Protein AF-A0A6A6ZCB0-F1 (afdb_monomer)

pLDDT: mean 78.59, std 19.99, range [39.19, 98.31]

Sequence (215 aa):
MLDKTTVEA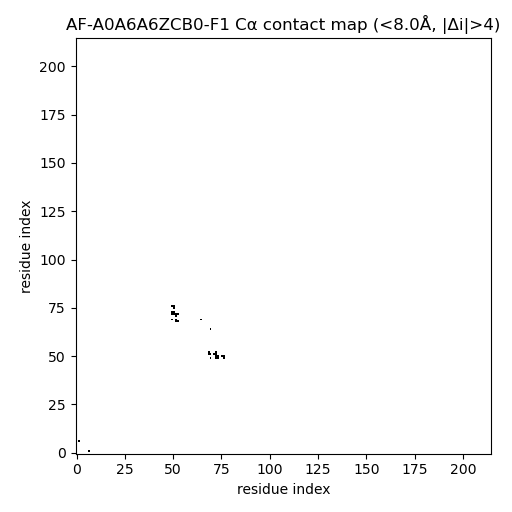KRLSQALHSFQVKNEVVREEDEDLRTSLNTKKKRPKKSKRLHLSQQKKFHSNAIFYSPSTIHEGFELEGQKEREKEAEQLQKKHQKELRKAHNIYQKQIAAEKREQRKRDSEAKKKEKDARVAERLAAKERKQQERDASTAQKSHNKANKASRTASRGAVKKTRRVVVQVVLQRVKQLHRCPRLLHPNSPRADGKSRFQRNSSSTN

Structure (mmCIF, N/CA/C/O backbone):
data_AF-A0A6A6ZCB0-F1
#
_entry.id   AF-A0A6A6ZCB0-F1
#
loop_
_atom_site.group_PDB
_atom_site.id
_atom_site.type_symbol
_atom_site.label_atom_id
_atom_site.label_alt_id
_atom_site.label_comp_id
_atom_site.label_asym_id
_atom_site.label_entity_id
_atom_site.label_seq_id
_atom_site.pdbx_PDB_ins_code
_atom_site.Cartn_x
_atom_site.Cartn_y
_atom_site.Cartn_z
_atom_site.occupancy
_atom_site.B_iso_or_equiv
_atom_site.auth_seq_id
_atom_site.auth_comp_id
_atom_site.auth_asym_id
_atom_site.auth_atom_id
_atom_site.pdbx_PDB_model_num
ATOM 1 N N . MET A 1 1 ? -78.290 -20.062 -8.437 1.00 55.12 1 MET A N 1
ATOM 2 C CA . MET A 1 1 ? -77.925 -20.852 -7.243 1.00 55.12 1 MET A CA 1
ATOM 3 C C . MET A 1 1 ? -76.423 -21.071 -7.321 1.00 55.12 1 MET A C 1
ATOM 5 O O . MET A 1 1 ? -75.987 -21.621 -8.316 1.00 55.12 1 MET A O 1
ATOM 9 N N . LEU A 1 2 ? -75.627 -20.526 -6.396 1.00 67.38 2 LEU A N 1
ATOM 10 C CA . LEU A 1 2 ? -74.181 -20.791 -6.368 1.00 67.38 2 LEU A CA 1
ATOM 11 C C . LEU A 1 2 ? -73.965 -22.218 -5.855 1.00 67.38 2 LEU A C 1
ATOM 13 O O . LEU A 1 2 ? -74.484 -22.565 -4.792 1.00 67.38 2 LEU A O 1
ATOM 17 N N . ASP A 1 3 ? -73.224 -23.030 -6.604 1.00 81.75 3 ASP A N 1
ATOM 18 C CA . ASP A 1 3 ? -72.965 -24.424 -6.251 1.00 81.75 3 ASP A CA 1
ATOM 19 C C . ASP A 1 3 ? -72.203 -24.500 -4.926 1.00 81.75 3 ASP A C 1
ATOM 21 O O . ASP A 1 3 ? -71.133 -23.907 -4.769 1.00 81.75 3 ASP A O 1
ATOM 25 N N . LYS A 1 4 ? -72.762 -25.227 -3.952 1.00 86.31 4 LYS A N 1
ATOM 26 C CA . LYS A 1 4 ? -72.246 -25.332 -2.573 1.00 86.31 4 LYS A CA 1
ATOM 27 C C . LYS A 1 4 ? -70.771 -25.750 -2.529 1.00 86.31 4 LYS A C 1
ATOM 29 O O . LYS A 1 4 ? -69.999 -25.217 -1.736 1.00 86.31 4 LYS A O 1
ATOM 34 N N . THR A 1 5 ? -70.368 -26.612 -3.460 1.00 84.50 5 THR A N 1
ATOM 35 C CA . THR A 1 5 ? -68.988 -27.081 -3.651 1.00 84.50 5 THR A CA 1
ATOM 36 C C . THR A 1 5 ? -68.006 -25.938 -3.919 1.00 84.50 5 THR A C 1
ATOM 38 O O . THR A 1 5 ? -66.893 -25.937 -3.398 1.00 84.50 5 THR A O 1
ATOM 41 N N . THR A 1 6 ? -68.417 -24.909 -4.667 1.00 87.50 6 THR A N 1
ATOM 42 C CA . THR A 1 6 ? -67.570 -23.741 -4.965 1.00 87.50 6 THR A CA 1
ATOM 43 C C . THR A 1 6 ? -67.381 -22.837 -3.748 1.00 87.50 6 THR A C 1
ATOM 45 O O . THR A 1 6 ? -66.323 -22.228 -3.584 1.00 87.50 6 THR A O 1
ATOM 48 N N . VAL A 1 7 ? -68.384 -22.759 -2.869 1.00 90.19 7 VAL A N 1
ATOM 49 C CA . VAL A 1 7 ? -68.323 -21.979 -1.625 1.00 90.19 7 VAL A CA 1
ATOM 50 C C . VAL A 1 7 ? -67.410 -22.667 -0.613 1.00 90.19 7 VAL A C 1
ATOM 52 O O . VAL A 1 7 ? -66.575 -22.011 0.008 1.00 90.19 7 VAL A O 1
ATOM 55 N N . GLU A 1 8 ? -67.520 -23.988 -0.482 1.00 91.38 8 GLU A N 1
ATOM 56 C CA . GLU A 1 8 ? -66.658 -24.789 0.391 1.00 91.38 8 GLU A CA 1
ATOM 57 C C . GLU A 1 8 ? -65.199 -24.787 -0.079 1.00 91.38 8 GLU A C 1
ATOM 59 O O . GLU A 1 8 ? -64.301 -24.559 0.730 1.00 91.38 8 GLU A O 1
ATOM 64 N N . ALA A 1 9 ? -64.952 -24.915 -1.387 1.00 93.44 9 ALA A N 1
ATOM 65 C CA . ALA A 1 9 ? -63.606 -24.821 -1.953 1.00 93.44 9 ALA A CA 1
ATOM 66 C C . ALA A 1 9 ? -62.953 -23.453 -1.682 1.00 93.44 9 ALA A C 1
ATOM 68 O O . ALA A 1 9 ? -61.779 -23.380 -1.311 1.00 93.44 9 ALA A O 1
ATOM 69 N N . LYS A 1 10 ? -63.718 -22.357 -1.798 1.00 92.88 10 LYS A N 1
ATOM 70 C CA . LYS A 1 10 ? -63.236 -21.006 -1.466 1.00 92.88 10 LYS A CA 1
ATOM 71 C C . LYS A 1 10 ? -62.918 -20.860 0.020 1.00 92.88 10 LYS A C 1
ATOM 73 O O . LYS A 1 10 ? -61.885 -20.287 0.356 1.00 92.88 10 LYS A O 1
ATOM 78 N N . ARG A 1 11 ? -63.757 -21.405 0.906 1.00 94.50 11 ARG A N 1
ATOM 79 C CA . ARG A 1 11 ? -63.499 -21.412 2.356 1.00 94.50 11 ARG A CA 1
ATOM 80 C C . ARG A 1 11 ? -62.234 -22.192 2.701 1.00 94.50 11 ARG A C 1
ATOM 82 O O . ARG A 1 11 ? -61.431 -21.711 3.493 1.00 94.50 11 ARG A O 1
ATOM 89 N N . LEU A 1 12 ? -62.028 -23.351 2.076 1.00 95.81 12 LEU A N 1
ATOM 90 C CA . LEU A 1 12 ? -60.824 -24.155 2.274 1.00 95.81 12 LEU A CA 1
ATOM 91 C C . LEU A 1 12 ? -59.569 -23.419 1.787 1.00 95.81 12 LEU A C 1
ATOM 93 O O . LEU A 1 12 ? -58.574 -23.365 2.503 1.00 95.81 12 LEU A O 1
ATOM 97 N N . SER A 1 13 ? -59.631 -22.798 0.607 1.00 94.94 13 SER A N 1
ATOM 98 C CA . SER A 1 13 ? -58.533 -21.990 0.064 1.00 94.94 13 SER A CA 1
ATOM 99 C C . SER A 1 13 ? -58.181 -20.809 0.978 1.00 94.94 13 SER A C 1
ATOM 101 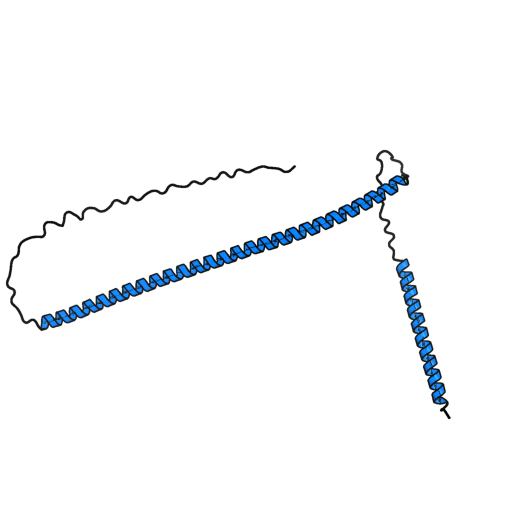O O . SER A 1 13 ? -57.007 -20.594 1.275 1.00 94.94 13 SER A O 1
ATOM 103 N N . GLN A 1 14 ? -59.184 -20.093 1.495 1.00 95.81 14 GLN A N 1
ATOM 104 C CA . GLN A 1 14 ? -58.979 -18.999 2.450 1.00 95.81 14 GLN A CA 1
ATOM 105 C C . GLN A 1 14 ? -58.375 -19.490 3.771 1.00 95.81 14 GLN A C 1
ATOM 107 O O . GLN A 1 14 ? -57.453 -18.864 4.290 1.00 95.81 14 GLN A O 1
ATOM 112 N N . ALA A 1 15 ? -58.852 -20.621 4.300 1.00 96.56 15 ALA A N 1
ATOM 113 C CA . ALA A 1 15 ? -58.314 -21.213 5.521 1.00 96.56 15 ALA A CA 1
ATOM 114 C C . ALA A 1 15 ? -56.848 -21.637 5.345 1.00 96.56 15 ALA A C 1
ATOM 116 O O . ALA A 1 15 ? -56.013 -21.287 6.180 1.00 96.56 15 ALA A O 1
ATOM 117 N N . LEU A 1 16 ? -56.515 -22.303 4.234 1.00 97.31 16 LEU A N 1
ATOM 118 C CA . LEU A 1 16 ? -55.139 -22.676 3.899 1.00 97.31 16 LEU A CA 1
ATOM 119 C C . LEU A 1 16 ? -54.232 -21.453 3.777 1.00 97.31 16 LEU A C 1
ATOM 121 O O . LEU A 1 16 ? -53.164 -21.436 4.383 1.00 97.31 16 LEU A O 1
ATOM 125 N N . HIS A 1 17 ? -54.677 -20.409 3.075 1.00 96.69 17 HIS A N 1
ATOM 126 C CA . HIS A 1 17 ? -53.910 -19.173 2.951 1.00 96.69 17 HIS A CA 1
ATOM 127 C C . HIS A 1 17 ? -53.691 -18.504 4.315 1.00 96.69 17 HIS A C 1
ATOM 129 O O . HIS A 1 17 ? -52.571 -18.138 4.660 1.00 96.69 17 HIS A O 1
ATOM 135 N N . SER A 1 18 ? -54.735 -18.427 5.147 1.00 96.81 18 SER A N 1
ATOM 136 C CA . SER A 1 18 ? -54.627 -17.876 6.502 1.00 96.81 18 SER A CA 1
ATOM 137 C C . SER A 1 18 ? -53.642 -18.657 7.380 1.00 96.81 18 SER A C 1
ATOM 139 O O . SER A 1 18 ? -52.947 -18.067 8.205 1.00 96.81 18 SER A O 1
ATOM 141 N N . PHE A 1 19 ? -53.559 -19.977 7.195 1.00 97.31 19 PHE A N 1
ATOM 142 C CA . PHE A 1 19 ? -52.637 -20.835 7.930 1.00 97.31 19 PHE A CA 1
ATOM 143 C C . PHE A 1 19 ? -51.199 -20.677 7.427 1.00 97.31 19 PHE A C 1
ATOM 145 O O . PHE A 1 19 ? -50.271 -20.619 8.230 1.00 97.31 19 PHE A O 1
ATOM 152 N N . GLN A 1 20 ? -51.015 -20.546 6.110 1.00 97.44 20 GLN A N 1
ATOM 153 C CA . GLN A 1 20 ? -49.716 -20.263 5.497 1.00 97.44 20 GLN A CA 1
ATOM 154 C C . GLN A 1 20 ? -49.135 -18.945 6.012 1.00 97.44 20 GLN A C 1
ATOM 156 O O . GLN A 1 20 ? -48.024 -18.951 6.536 1.00 97.44 20 GLN A O 1
ATOM 161 N N . VAL A 1 21 ? -49.917 -17.861 5.963 1.00 97.56 21 VAL A N 1
ATOM 162 C CA . VAL A 1 21 ? -49.490 -16.536 6.441 1.00 97.56 21 VAL A CA 1
ATOM 163 C C . VAL A 1 21 ? -49.129 -16.581 7.927 1.00 97.56 21 VAL A C 1
ATOM 165 O O . VAL A 1 21 ? -48.076 -16.091 8.320 1.00 97.56 21 VAL A O 1
ATOM 168 N N . LYS A 1 22 ? -49.949 -17.228 8.767 1.00 97.31 22 LYS A N 1
ATOM 169 C CA . LYS A 1 22 ? -49.646 -17.367 10.203 1.00 97.31 22 LYS A CA 1
ATOM 170 C C . LYS A 1 22 ? -48.345 -18.130 10.457 1.00 97.31 22 LYS A C 1
ATOM 172 O O . LYS A 1 22 ? -47.565 -17.723 11.307 1.00 97.31 22 LYS A O 1
ATOM 177 N N . ASN A 1 23 ? -48.094 -19.210 9.719 1.00 97.81 23 ASN A N 1
ATOM 178 C CA . ASN A 1 23 ? -46.850 -19.967 9.857 1.00 97.81 23 ASN A CA 1
ATOM 179 C C . ASN A 1 23 ? -45.627 -19.204 9.339 1.00 97.81 23 ASN A C 1
ATOM 181 O O . ASN A 1 23 ? -44.523 -19.453 9.810 1.00 97.81 23 ASN A O 1
ATOM 185 N N . GLU A 1 24 ? -45.774 -18.337 8.339 1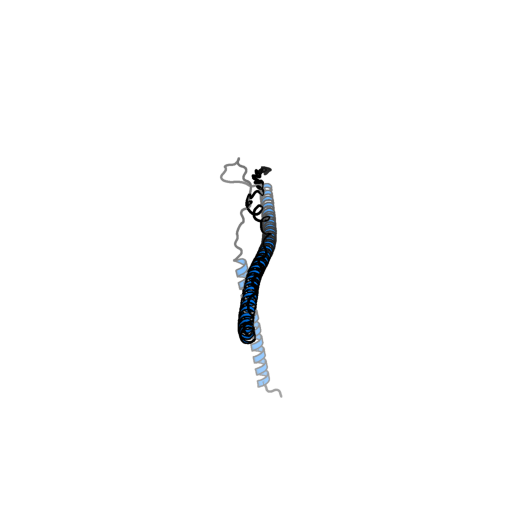.00 97.31 24 GLU A N 1
ATOM 186 C CA . GLU A 1 24 ? -44.696 -17.439 7.900 1.00 97.31 24 GLU A CA 1
ATOM 187 C C . GLU A 1 24 ? -44.344 -16.439 8.995 1.00 97.31 24 GLU A C 1
ATOM 189 O O . GLU A 1 24 ? -43.196 -16.424 9.426 1.00 97.31 24 GLU A O 1
ATOM 194 N N . VAL A 1 25 ? -45.339 -15.733 9.538 1.00 97.81 25 VAL A N 1
ATOM 195 C CA . VAL A 1 25 ? -45.132 -14.764 10.627 1.00 97.81 25 VAL A CA 1
ATOM 196 C C . VAL A 1 25 ? -44.454 -15.413 11.835 1.00 97.81 25 VAL A C 1
ATOM 198 O O . VAL A 1 25 ? -43.453 -14.902 12.320 1.00 97.81 25 VAL A O 1
ATOM 201 N N . VAL A 1 26 ? -44.927 -16.583 12.281 1.00 98.19 26 VAL A N 1
ATOM 202 C CA . VAL A 1 26 ? -44.318 -17.289 13.426 1.00 98.19 26 VAL A CA 1
ATOM 203 C C . VAL A 1 26 ? -42.866 -17.693 13.145 1.00 98.19 26 VAL A C 1
ATOM 205 O O . VAL A 1 26 ? -42.027 -17.625 14.039 1.00 98.19 26 VAL A O 1
ATOM 208 N N . ARG A 1 27 ? -42.542 -18.109 11.913 1.00 97.69 27 ARG A N 1
ATOM 209 C CA . ARG A 1 27 ? -41.163 -18.469 11.542 1.00 97.69 27 ARG A CA 1
ATOM 210 C C . ARG A 1 27 ? -40.242 -17.255 11.563 1.00 97.69 27 ARG A C 1
ATOM 212 O O . ARG A 1 27 ? -39.141 -17.361 12.095 1.00 97.69 27 ARG A O 1
ATOM 219 N N . GLU A 1 28 ? -40.694 -16.131 11.016 1.00 97.75 28 GLU A N 1
ATOM 220 C CA . GLU A 1 28 ? -39.941 -14.874 11.030 1.00 97.75 28 GLU A CA 1
ATOM 221 C C . GLU A 1 28 ? -39.726 -14.375 12.465 1.00 97.75 28 GLU A C 1
ATOM 223 O O . GLU A 1 28 ? -38.599 -14.066 12.843 1.00 97.75 28 GLU A O 1
ATOM 228 N N . GLU A 1 29 ? -40.764 -14.399 13.306 1.00 97.50 29 GLU A N 1
ATOM 229 C CA . GLU A 1 29 ? -40.663 -14.028 14.722 1.00 97.50 29 GLU A CA 1
ATOM 230 C C . GLU A 1 29 ? -39.682 -14.930 15.490 1.00 97.50 29 GLU A C 1
ATOM 232 O O . GLU A 1 29 ? -38.842 -14.439 16.251 1.00 97.50 29 GLU A O 1
ATOM 237 N N . ASP A 1 30 ? -39.735 -16.248 15.278 1.00 97.19 30 ASP A N 1
ATOM 238 C CA . ASP A 1 30 ? -38.798 -17.195 15.887 1.00 97.19 30 ASP A CA 1
ATOM 239 C C . ASP A 1 30 ? -37.351 -16.942 15.432 1.00 97.19 30 ASP A C 1
ATOM 241 O O . ASP A 1 30 ? -36.413 -17.036 16.237 1.00 97.19 30 ASP A O 1
ATOM 245 N N . GLU A 1 31 ? -37.141 -16.619 14.154 1.00 96.44 31 GLU A N 1
ATOM 246 C CA . GLU A 1 31 ? -35.831 -16.251 13.618 1.00 96.44 31 GLU A CA 1
ATOM 247 C C . GLU A 1 31 ? -35.325 -14.933 14.219 1.00 96.44 31 GLU A C 1
ATOM 249 O O . GLU A 1 31 ? -34.193 -14.883 14.713 1.00 96.44 31 GLU A O 1
ATOM 254 N N . ASP A 1 32 ? -36.161 -13.901 14.289 1.00 95.44 32 ASP A N 1
ATOM 255 C CA . ASP A 1 32 ? -35.839 -12.600 14.883 1.00 95.44 32 ASP A CA 1
ATOM 256 C C . ASP A 1 32 ? -35.514 -12.705 16.379 1.00 95.44 32 ASP A C 1
ATOM 258 O O . ASP A 1 32 ? -34.535 -12.131 16.875 1.00 95.44 32 ASP A O 1
ATOM 262 N N . LEU A 1 33 ? -36.269 -13.511 17.126 1.00 94.06 33 LEU A N 1
ATOM 263 C CA . LEU A 1 33 ? -35.985 -13.778 18.535 1.00 94.06 33 LEU A CA 1
ATOM 264 C C . LEU A 1 33 ? -34.657 -14.523 18.702 1.00 94.06 33 LEU A C 1
ATOM 266 O O . LEU A 1 33 ? -33.848 -14.175 19.573 1.00 94.06 33 LEU A O 1
ATOM 270 N N . ARG A 1 34 ? -34.379 -15.518 17.853 1.00 92.50 34 ARG A N 1
ATOM 271 C CA . ARG A 1 34 ? -33.104 -16.253 17.869 1.00 92.50 34 ARG A CA 1
ATOM 272 C C . ARG A 1 34 ? -31.928 -15.354 17.502 1.00 92.50 34 ARG A C 1
ATOM 274 O O . ARG A 1 34 ? -30.882 -15.444 18.152 1.00 92.50 34 ARG A O 1
ATOM 281 N N . THR A 1 35 ? -32.062 -14.478 16.509 1.00 89.06 35 THR A N 1
ATOM 282 C CA . THR A 1 35 ? -31.006 -13.523 16.140 1.00 89.06 35 THR A CA 1
ATOM 283 C C . THR A 1 35 ? -30.776 -12.500 17.256 1.00 89.06 35 THR A C 1
ATOM 285 O O . THR A 1 35 ? -29.629 -12.286 17.661 1.00 89.06 35 THR A O 1
ATOM 288 N N . SER A 1 36 ? -31.834 -11.954 17.860 1.00 88.06 36 SER A N 1
ATOM 289 C CA . SER A 1 36 ? -31.762 -11.043 19.012 1.00 88.06 36 SER A CA 1
ATOM 290 C C . SER A 1 36 ? -31.107 -11.693 20.242 1.00 88.06 36 SER A C 1
ATOM 292 O O . SER A 1 36 ? -30.238 -11.108 20.897 1.00 88.06 36 SER A O 1
ATOM 294 N N . LEU A 1 37 ? -31.427 -12.955 20.538 1.00 87.31 37 LEU A N 1
ATOM 295 C CA . LEU A 1 37 ? -30.759 -13.697 21.610 1.00 87.31 37 LEU A CA 1
ATOM 296 C C . LEU A 1 37 ? -29.283 -13.977 21.296 1.00 87.31 37 LEU A C 1
ATOM 298 O O . LEU A 1 37 ? -28.425 -13.858 22.176 1.00 87.31 37 LEU A O 1
ATOM 302 N N . ASN A 1 38 ? -28.959 -14.315 20.049 1.00 79.38 38 ASN A N 1
ATOM 303 C CA . ASN A 1 38 ? -27.585 -14.585 19.631 1.00 79.38 38 ASN A CA 1
ATOM 304 C C . ASN A 1 38 ? -26.707 -13.323 19.601 1.00 79.38 38 ASN A C 1
ATOM 306 O O . ASN A 1 38 ? -25.525 -13.400 19.947 1.00 79.38 38 ASN A O 1
ATOM 310 N N . THR A 1 39 ? -27.260 -12.159 19.250 1.00 71.31 39 THR A N 1
ATOM 311 C CA . THR A 1 39 ? -26.537 -10.875 19.296 1.00 71.31 39 THR A CA 1
ATOM 312 C C . THR A 1 39 ? -26.180 -10.475 20.731 1.00 71.31 39 THR A C 1
ATOM 314 O O . THR A 1 39 ? -25.052 -10.041 20.976 1.00 71.31 39 THR A O 1
ATOM 317 N N . LYS A 1 40 ? -27.061 -10.726 21.713 1.00 65.44 40 LYS A N 1
ATOM 318 C CA . LYS A 1 40 ? -26.775 -10.483 23.143 1.00 65.44 40 LYS A CA 1
ATOM 319 C C . LYS A 1 40 ? -25.650 -11.368 23.695 1.00 65.44 40 LYS A C 1
ATOM 321 O O . LYS A 1 40 ? -24.863 -10.908 24.521 1.00 65.44 40 LYS A O 1
ATOM 326 N N . LYS A 1 41 ? -25.519 -12.613 23.219 1.00 63.59 41 LYS A N 1
ATOM 327 C CA . LYS A 1 41 ? -24.489 -13.565 23.686 1.00 63.59 41 LYS A CA 1
ATOM 328 C C . LYS A 1 41 ? -23.072 -13.264 23.176 1.00 63.59 41 LYS A C 1
ATOM 330 O O . LYS A 1 41 ? -22.111 -13.796 23.724 1.00 63.59 41 LYS A O 1
ATOM 335 N N . LYS A 1 42 ? -22.912 -12.419 22.150 1.00 63.97 42 LYS A N 1
ATOM 336 C CA . LYS A 1 42 ? -21.642 -12.252 21.421 1.00 63.97 42 LYS A CA 1
ATOM 337 C C . LYS A 1 42 ? -20.894 -10.948 21.668 1.00 63.97 42 LYS A C 1
ATOM 339 O O . LYS A 1 42 ? -19.939 -10.705 20.943 1.00 63.97 42 LYS A O 1
ATOM 344 N N . ARG A 1 43 ? -21.237 -10.104 22.649 1.00 65.88 43 ARG A N 1
ATOM 345 C CA . ARG A 1 43 ? -20.361 -8.961 22.968 1.00 65.88 43 ARG A CA 1
ATOM 346 C C . ARG A 1 43 ? -19.157 -9.496 23.751 1.00 65.88 43 ARG A C 1
ATOM 348 O O . ARG A 1 43 ? -19.317 -9.777 24.941 1.00 65.88 43 ARG A O 1
ATOM 355 N N . PRO A 1 44 ? -17.962 -9.678 23.145 1.00 65.44 44 PRO A N 1
ATOM 356 C CA . PRO A 1 44 ? -16.816 -10.078 23.932 1.00 65.44 44 PRO A CA 1
ATOM 357 C C . PRO A 1 44 ? -16.561 -8.927 24.901 1.00 65.44 44 PRO A C 1
ATOM 359 O O . PRO A 1 44 ? -16.321 -7.794 24.480 1.00 65.44 44 PRO A O 1
ATOM 362 N N . LYS A 1 45 ? -16.652 -9.192 26.205 1.00 67.00 45 LYS A N 1
ATOM 363 C CA . LYS A 1 45 ? -16.225 -8.244 27.235 1.00 67.00 45 LYS A CA 1
ATOM 364 C C . LYS A 1 45 ? -14.698 -8.157 27.190 1.00 67.00 45 LYS A C 1
ATOM 366 O O . LYS A 1 45 ? -14.008 -8.627 28.084 1.00 67.00 45 LYS A O 1
ATOM 371 N N . LYS A 1 46 ? -14.154 -7.597 26.109 1.00 68.56 46 LYS A N 1
ATOM 372 C CA . LYS A 1 46 ? -12.771 -7.142 26.066 1.00 68.56 46 LYS A CA 1
ATOM 373 C C . LYS A 1 46 ? -12.751 -5.852 26.866 1.00 68.56 46 LYS A C 1
ATOM 375 O O . LYS A 1 46 ? -12.986 -4.777 26.324 1.00 68.56 46 LYS A O 1
ATOM 380 N N . SER A 1 47 ? -12.546 -5.970 28.172 1.00 69.44 47 SER A N 1
ATOM 381 C CA . SER A 1 47 ? -12.166 -4.821 28.978 1.00 69.44 47 SER A CA 1
ATOM 382 C C . SER A 1 47 ? -10.790 -4.373 28.490 1.00 69.44 47 SER A C 1
ATOM 384 O O . SER A 1 47 ? -9.779 -5.049 28.690 1.00 69.44 47 SER A O 1
ATOM 386 N N . LYS A 1 48 ? -10.746 -3.255 27.764 1.00 73.00 48 LYS A N 1
ATOM 387 C CA . LYS A 1 48 ? -9.480 -2.575 27.497 1.00 73.00 48 LYS A CA 1
ATOM 388 C C . LYS A 1 48 ? -8.998 -2.056 28.849 1.00 73.00 48 LYS A C 1
ATOM 390 O O . LYS A 1 48 ? -9.757 -1.405 29.565 1.00 73.00 48 LYS A O 1
ATOM 395 N N . ARG A 1 49 ? -7.786 -2.439 29.252 1.00 77.50 49 ARG A N 1
ATOM 396 C CA . ARG A 1 49 ? -7.218 -1.961 30.515 1.00 77.50 49 ARG A CA 1
ATOM 397 C C . ARG A 1 49 ? -6.882 -0.489 30.336 1.00 77.50 49 ARG A C 1
ATOM 399 O O . ARG A 1 49 ? -6.051 -0.165 29.489 1.00 77.50 49 ARG A O 1
ATOM 406 N N . LEU A 1 50 ? -7.523 0.362 31.127 1.00 82.50 50 LEU A N 1
ATOM 407 C CA . LEU A 1 50 ? -7.194 1.776 31.184 1.00 82.50 50 LEU A CA 1
ATOM 408 C C . LEU A 1 50 ? -5.750 1.922 31.665 1.00 82.50 50 LEU A C 1
ATOM 410 O O . LEU A 1 50 ? -5.346 1.295 32.649 1.00 82.50 50 LEU A O 1
ATOM 414 N N . HIS A 1 51 ? -4.952 2.700 30.941 1.00 79.56 51 HIS A N 1
ATOM 415 C CA . HIS A 1 51 ? -3.550 2.883 31.284 1.00 79.56 51 HIS A CA 1
ATOM 416 C C . HIS A 1 51 ? -3.423 3.947 32.376 1.00 79.56 51 HIS A C 1
ATOM 418 O O . HIS A 1 51 ? -3.236 5.124 32.088 1.00 79.56 51 HIS A O 1
ATOM 424 N N . LEU A 1 52 ? -3.560 3.516 33.628 1.00 82.62 52 LEU A N 1
ATOM 425 C CA . LEU A 1 52 ? -3.404 4.366 34.805 1.00 82.62 52 LEU A CA 1
ATOM 426 C C . LEU A 1 52 ? -1.917 4.477 35.158 1.00 82.62 52 LEU A C 1
ATOM 428 O O . LEU A 1 52 ? -1.227 3.460 35.270 1.00 82.62 52 LEU A O 1
ATOM 432 N N . SER A 1 53 ? -1.412 5.699 35.326 1.00 73.19 53 SER A N 1
ATOM 433 C CA . SER A 1 53 ? -0.028 5.918 35.747 1.00 73.19 53 SER A CA 1
ATOM 434 C C . SER A 1 53 ? 0.128 5.502 37.219 1.00 73.19 53 SER A C 1
ATOM 436 O O . SER A 1 53 ? -0.570 5.983 38.109 1.00 73.19 53 SER A O 1
ATOM 438 N N . GLN A 1 54 ? 1.016 4.544 37.498 1.00 70.94 54 GLN A N 1
ATOM 439 C CA . GLN A 1 54 ? 1.299 4.133 38.874 1.00 70.94 54 GLN A CA 1
ATOM 440 C C . GLN A 1 54 ? 2.354 5.071 39.466 1.00 70.94 54 GLN A C 1
ATOM 442 O O . GLN A 1 54 ? 3.479 5.147 38.964 1.00 70.94 54 GLN A O 1
ATOM 447 N N . GLN A 1 55 ? 2.029 5.774 40.554 1.00 65.88 55 GLN A N 1
ATOM 448 C CA . GLN A 1 55 ? 3.051 6.503 41.299 1.00 65.88 55 GLN A CA 1
ATOM 449 C C . GLN A 1 55 ? 3.983 5.502 41.994 1.00 65.88 55 GLN A C 1
ATOM 451 O O . GLN A 1 55 ? 3.546 4.666 42.782 1.00 65.88 55 GLN A O 1
ATOM 456 N N . LYS A 1 56 ? 5.289 5.605 41.719 1.00 64.31 56 LYS A N 1
ATOM 457 C CA . LYS A 1 56 ? 6.336 4.660 42.162 1.00 64.31 56 LYS A CA 1
ATOM 458 C C . LYS A 1 56 ? 6.470 4.487 43.686 1.00 64.31 56 LYS A C 1
ATOM 460 O O . LYS A 1 56 ? 7.226 3.629 44.118 1.00 64.31 56 LYS A O 1
ATOM 465 N N . LYS A 1 57 ? 5.789 5.303 44.499 1.00 65.75 57 LYS A N 1
ATOM 466 C CA . LYS A 1 57 ? 5.994 5.386 45.955 1.00 65.75 57 LYS A CA 1
ATOM 467 C C . LYS A 1 57 ? 5.198 4.371 46.784 1.00 65.75 57 LYS A C 1
ATOM 469 O O . LYS A 1 57 ? 5.505 4.219 47.959 1.00 65.75 57 LYS A O 1
ATOM 474 N N . PHE A 1 58 ? 4.194 3.697 46.222 1.00 65.56 58 PHE A N 1
ATOM 475 C CA . PHE A 1 58 ? 3.308 2.813 46.990 1.00 65.56 58 PHE A CA 1
ATOM 476 C C . PHE A 1 58 ? 3.478 1.346 46.561 1.00 65.56 58 PHE A C 1
ATOM 478 O O . PHE A 1 58 ? 3.268 1.006 45.397 1.00 65.56 58 PHE A O 1
ATOM 485 N N . HIS A 1 59 ? 3.884 0.480 47.497 1.00 65.62 59 HIS A N 1
ATOM 486 C CA . HIS A 1 59 ? 4.132 -0.958 47.283 1.00 65.62 59 HIS A CA 1
ATOM 487 C C . HIS A 1 59 ? 3.133 -1.856 48.037 1.00 65.62 59 HIS A C 1
ATOM 489 O O . HIS A 1 59 ? 3.460 -2.979 48.411 1.00 65.62 59 HIS A O 1
ATOM 495 N N . SER A 1 60 ? 1.910 -1.378 48.284 1.00 70.62 60 SER A N 1
ATOM 496 C CA . SER A 1 60 ? 0.846 -2.214 48.850 1.00 70.62 60 SER A CA 1
ATOM 497 C C . SER A 1 60 ? 0.167 -3.070 47.778 1.00 70.62 60 SER A C 1
ATOM 499 O O . SER A 1 60 ? -0.012 -2.643 46.639 1.00 70.62 60 SER A O 1
ATOM 501 N N . ASN A 1 61 ? -0.280 -4.267 48.169 1.00 73.12 61 ASN A N 1
ATOM 502 C CA . ASN A 1 61 ? -0.947 -5.230 47.280 1.00 73.12 61 ASN A CA 1
ATOM 503 C C . ASN A 1 61 ? -2.315 -4.750 46.750 1.00 73.12 61 ASN A C 1
ATOM 505 O O . ASN A 1 61 ? -2.821 -5.301 45.776 1.00 73.12 61 ASN A O 1
ATOM 509 N N . ALA A 1 62 ? -2.907 -3.721 47.363 1.00 75.56 62 ALA A N 1
ATOM 510 C CA . ALA A 1 62 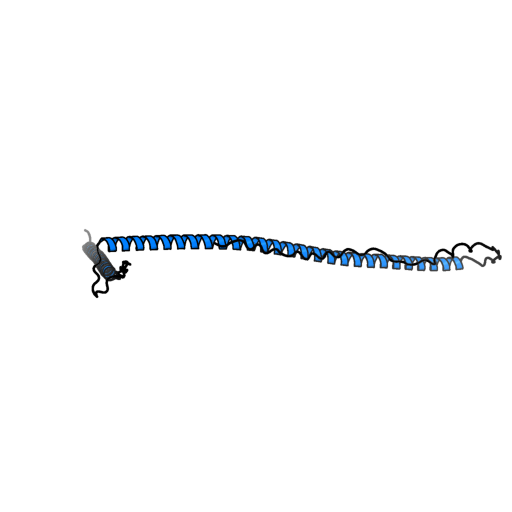? -4.096 -3.035 46.865 1.00 75.56 62 ALA A CA 1
ATOM 511 C C . ALA A 1 62 ? -3.737 -1.595 46.472 1.00 75.56 62 ALA A C 1
ATOM 513 O O . ALA A 1 62 ? -3.153 -0.861 47.274 1.00 75.56 62 ALA A O 1
ATOM 514 N N . ILE A 1 63 ? -4.091 -1.205 45.243 1.00 75.25 63 ILE A N 1
ATOM 515 C CA . ILE A 1 63 ? -3.893 0.143 44.696 1.00 75.25 63 ILE A CA 1
ATOM 516 C C . ILE A 1 63 ? -5.273 0.782 44.548 1.00 75.25 63 ILE A C 1
ATOM 518 O O . ILE A 1 63 ? -6.085 0.330 43.741 1.00 75.25 63 ILE A O 1
ATOM 522 N N . PHE A 1 64 ? -5.536 1.827 45.329 1.00 77.62 64 PHE A N 1
ATOM 523 C CA . PHE A 1 64 ? -6.734 2.647 45.176 1.00 77.62 64 PHE A CA 1
ATOM 524 C C . PHE A 1 64 ? -6.444 3.789 44.205 1.00 77.62 64 PHE A C 1
ATOM 526 O O . PHE A 1 64 ? -5.504 4.558 44.401 1.00 77.62 64 PHE A O 1
ATOM 533 N N . TYR A 1 65 ? -7.263 3.900 43.165 1.00 83.00 65 TYR A N 1
ATOM 534 C CA . TYR A 1 65 ? -7.188 4.989 42.198 1.00 83.00 65 TYR A CA 1
ATOM 535 C C . TYR A 1 65 ? -8.193 6.075 42.563 1.00 83.00 65 TYR A C 1
ATOM 537 O O . TYR A 1 65 ? -9.360 5.781 42.828 1.00 83.00 65 TYR A O 1
ATOM 545 N N . SER A 1 66 ? -7.753 7.333 42.559 1.00 85.00 66 SER A N 1
ATOM 546 C CA . SER A 1 66 ? -8.676 8.460 42.681 1.00 85.00 66 SER A CA 1
ATOM 547 C C . SER A 1 66 ? -9.422 8.668 41.355 1.00 85.00 66 SER A C 1
ATOM 549 O O . SER A 1 66 ? -8.868 8.371 40.289 1.00 85.00 66 SER A O 1
ATOM 551 N N . PRO A 1 67 ? -10.647 9.220 41.369 1.00 89.25 67 PRO A N 1
ATOM 552 C CA . PRO A 1 67 ? -11.383 9.530 40.142 1.00 89.25 67 PRO A CA 1
ATOM 553 C C . PRO A 1 67 ? -10.576 10.358 39.128 1.00 89.25 67 PRO A C 1
ATOM 555 O O . PRO A 1 67 ? -10.658 10.105 37.929 1.00 89.25 67 PRO A O 1
ATOM 558 N N . SER A 1 68 ? -9.732 11.284 39.597 1.00 87.38 68 SER A N 1
ATOM 559 C CA . SER A 1 68 ? -8.858 12.092 38.737 1.00 87.38 68 SER A CA 1
ATOM 560 C C . SER A 1 68 ? -7.853 11.243 37.954 1.00 87.38 68 SER A C 1
ATOM 562 O O . SER A 1 68 ? -7.729 11.417 36.748 1.00 87.38 68 SER A O 1
ATOM 564 N N . THR A 1 69 ? -7.213 10.252 38.590 1.00 86.31 69 THR A N 1
ATOM 565 C CA . THR A 1 69 ? -6.272 9.350 37.889 1.00 86.31 69 THR A CA 1
ATOM 566 C C . THR A 1 69 ? -6.953 8.519 36.800 1.00 86.31 69 THR A C 1
ATOM 568 O O . THR A 1 69 ? -6.341 8.191 35.784 1.00 86.31 69 THR A O 1
ATOM 571 N N . ILE A 1 70 ? -8.239 8.205 36.982 1.00 86.88 70 ILE A N 1
ATOM 572 C CA . ILE A 1 70 ? -9.053 7.529 35.970 1.00 86.88 70 ILE A CA 1
ATOM 573 C C . ILE A 1 70 ? -9.313 8.467 34.786 1.00 86.88 70 ILE A C 1
ATOM 575 O O . ILE A 1 70 ? -9.175 8.045 33.640 1.00 86.88 70 ILE A O 1
ATOM 579 N N . HIS A 1 71 ? -9.638 9.737 35.044 1.00 89.00 71 HIS A N 1
ATOM 580 C CA . HIS A 1 71 ? -9.832 10.729 33.985 1.00 89.00 71 HIS A CA 1
ATOM 581 C C . HIS A 1 71 ? -8.559 10.939 33.155 1.00 89.00 71 HIS A C 1
ATOM 583 O O . HIS A 1 71 ? -8.602 10.825 31.932 1.00 89.00 71 HIS A O 1
ATOM 589 N N . GLU A 1 72 ? -7.414 11.110 33.817 1.00 89.19 72 GLU A N 1
ATOM 590 C CA . GLU A 1 72 ? -6.102 11.207 33.164 1.00 89.19 72 GLU A CA 1
ATOM 591 C C . GLU A 1 72 ? -5.810 9.984 32.280 1.00 89.19 72 GLU A C 1
ATOM 593 O O . GLU A 1 72 ? -5.320 10.113 31.159 1.00 89.19 72 GLU A O 1
ATOM 598 N N . GLY A 1 73 ? -6.157 8.779 32.745 1.00 89.38 73 GLY A N 1
ATOM 599 C CA . GLY A 1 73 ? -6.021 7.558 31.952 1.00 89.38 73 GLY A CA 1
ATOM 600 C C . GLY A 1 73 ? -6.799 7.614 30.633 1.00 89.38 73 GLY A C 1
ATOM 601 O O . GLY A 1 73 ? -6.280 7.184 29.599 1.00 89.38 73 GLY A O 1
ATOM 602 N N . PHE A 1 74 ? -8.019 8.163 30.652 1.00 88.81 74 PHE A N 1
ATOM 603 C CA . PHE A 1 74 ? -8.839 8.327 29.449 1.00 88.81 74 PHE A CA 1
ATOM 604 C C . PHE A 1 74 ? -8.265 9.387 28.508 1.00 88.81 74 PHE A C 1
ATOM 606 O O . PHE A 1 74 ? -8.233 9.174 27.296 1.00 88.81 74 PHE A O 1
ATOM 613 N N . GLU A 1 75 ? -7.774 10.503 29.044 1.00 91.25 75 GLU A N 1
ATOM 614 C CA . GLU A 1 75 ? -7.140 11.552 28.244 1.00 91.25 75 GLU A CA 1
ATOM 615 C C . GLU A 1 75 ? -5.886 11.041 27.529 1.00 91.25 75 GLU A C 1
ATOM 617 O O . GLU A 1 75 ? -5.742 11.237 26.322 1.00 91.25 75 GLU A O 1
ATOM 622 N N . LEU A 1 76 ? -5.014 10.317 28.238 1.00 89.50 76 LEU A N 1
ATOM 623 C CA . LEU A 1 76 ? -3.814 9.708 27.657 1.00 89.50 76 LEU A CA 1
ATOM 624 C C . LEU A 1 76 ? -4.160 8.681 26.578 1.00 89.50 76 LEU A C 1
ATOM 626 O O . LEU A 1 76 ? -3.456 8.557 25.575 1.00 89.50 76 LEU A O 1
ATOM 630 N N . GLU A 1 77 ? -5.227 7.913 26.775 1.00 88.81 77 GLU A N 1
ATOM 631 C CA . GLU A 1 77 ? -5.701 6.965 25.775 1.00 88.81 77 GLU A CA 1
ATOM 632 C C . GLU A 1 77 ? -6.226 7.679 24.524 1.00 88.81 77 GLU A C 1
ATOM 634 O O . GLU A 1 77 ? -5.833 7.317 23.412 1.00 88.81 77 GLU A O 1
ATOM 639 N N . GLY A 1 78 ? -7.007 8.746 24.701 1.00 90.94 78 GLY A N 1
ATOM 640 C CA . GLY A 1 78 ? -7.468 9.597 23.607 1.00 90.94 78 GLY A CA 1
ATOM 641 C C . GLY A 1 78 ? -6.317 10.271 22.854 1.00 90.94 78 GLY A C 1
ATOM 642 O O . GLY A 1 78 ? -6.327 10.312 21.625 1.00 90.94 78 GLY A O 1
ATOM 643 N N . GLN A 1 79 ? -5.287 10.749 23.557 1.00 92.44 79 GLN A N 1
ATOM 644 C CA . GLN A 1 79 ? -4.077 11.305 22.941 1.00 92.44 79 GLN A CA 1
ATOM 645 C C . GLN A 1 79 ? -3.335 10.250 22.116 1.00 92.44 79 GLN A C 1
ATOM 647 O O . GLN A 1 79 ? -3.048 10.486 20.945 1.00 92.44 79 GLN A O 1
ATOM 652 N N . LYS A 1 80 ? -3.112 9.052 22.671 1.00 91.25 80 LYS A N 1
ATOM 653 C CA . LYS A 1 80 ? -2.472 7.937 21.952 1.00 91.25 80 LYS A CA 1
ATOM 654 C C . LYS A 1 80 ? -3.240 7.532 20.697 1.00 91.25 80 LYS A C 1
ATOM 656 O O . LYS A 1 80 ? -2.630 7.116 19.714 1.00 91.25 80 LYS A O 1
ATOM 661 N N . GLU A 1 81 ? -4.568 7.577 20.724 1.00 92.12 81 GLU A N 1
ATOM 662 C CA . GLU A 1 81 ? -5.390 7.281 19.548 1.00 92.12 81 GLU A CA 1
ATOM 663 C C . GLU A 1 81 ? -5.232 8.362 18.474 1.00 92.12 81 GLU A C 1
ATOM 665 O O . GLU A 1 81 ? -4.927 8.023 17.330 1.00 92.12 81 GLU A O 1
ATOM 670 N N . ARG A 1 82 ? -5.279 9.645 18.851 1.00 95.62 82 ARG A N 1
ATOM 671 C CA . ARG A 1 82 ? -5.013 10.766 17.931 1.00 95.62 82 ARG A CA 1
ATOM 672 C C . ARG A 1 82 ? -3.605 10.714 17.336 1.00 95.62 82 ARG A C 1
ATOM 674 O O . ARG A 1 82 ? -3.437 10.930 16.140 1.00 95.62 82 ARG A O 1
ATOM 681 N N . GLU A 1 83 ? -2.595 10.390 18.140 1.00 96.50 83 GLU A N 1
ATOM 682 C CA . GLU A 1 83 ? -1.213 10.219 17.675 1.00 96.50 83 GLU A CA 1
ATOM 683 C C . GLU A 1 83 ? -1.094 9.081 16.659 1.00 96.50 83 GLU A C 1
ATOM 685 O O . GLU A 1 83 ? -0.462 9.246 15.617 1.00 96.50 83 GLU A O 1
ATOM 690 N N . LYS A 1 84 ? -1.741 7.937 16.914 1.00 96.00 84 LYS A N 1
ATOM 691 C CA . LYS A 1 84 ? -1.770 6.813 15.965 1.00 96.00 84 LYS A CA 1
ATOM 692 C C . LYS A 1 84 ? -2.458 7.192 14.661 1.00 96.00 84 LYS A C 1
ATOM 694 O O . LYS A 1 84 ? -1.986 6.801 13.594 1.00 96.00 84 LYS A O 1
ATOM 699 N N . GLU A 1 85 ? -3.566 7.921 14.725 1.00 96.62 85 GLU A N 1
ATOM 700 C CA . GLU A 1 85 ? -4.267 8.409 13.536 1.00 96.62 85 GLU A CA 1
ATOM 701 C C . GLU A 1 85 ? -3.397 9.386 12.738 1.00 96.62 85 GLU A C 1
ATOM 703 O O . GLU A 1 85 ? -3.256 9.233 11.520 1.00 96.62 85 GLU A O 1
ATOM 708 N N . ALA A 1 86 ? -2.735 10.323 13.419 1.00 97.06 86 ALA A N 1
ATOM 709 C CA . ALA A 1 86 ? -1.794 11.253 12.806 1.00 97.06 86 ALA A CA 1
ATOM 710 C C . ALA A 1 86 ? -0.606 10.518 12.162 1.00 97.06 86 ALA A C 1
ATOM 712 O O . ALA A 1 86 ? -0.259 10.793 11.012 1.00 97.06 86 ALA A O 1
ATOM 713 N N . GLU A 1 87 ? -0.019 9.529 12.840 1.00 97.75 87 GLU A N 1
ATOM 714 C CA . GLU A 1 87 ? 1.075 8.715 12.302 1.00 97.75 87 GLU A CA 1
ATOM 715 C C . GLU A 1 87 ? 0.622 7.909 11.072 1.00 97.75 87 GLU A C 1
ATOM 717 O O . GLU A 1 87 ? 1.339 7.813 10.071 1.00 97.75 87 GLU A O 1
ATOM 722 N N . GLN A 1 88 ? -0.589 7.346 11.097 1.00 97.56 88 GLN A N 1
ATOM 723 C CA . GLN A 1 88 ? -1.157 6.659 9.937 1.00 97.56 88 GLN A CA 1
ATOM 724 C C . GLN A 1 88 ? -1.357 7.609 8.756 1.00 97.56 88 GLN A C 1
ATOM 726 O O . GLN A 1 88 ? -1.048 7.237 7.619 1.00 97.56 88 GLN A O 1
ATOM 731 N N . LEU A 1 89 ? -1.843 8.825 9.007 1.00 97.44 89 LEU A N 1
ATOM 732 C CA . LEU A 1 89 ? -2.007 9.849 7.980 1.00 97.44 89 LEU A CA 1
ATOM 733 C C . LEU A 1 89 ? -0.653 10.252 7.380 1.00 97.44 89 LEU A C 1
ATOM 735 O O . LEU A 1 89 ? -0.498 10.253 6.158 1.00 97.44 89 LEU A O 1
ATOM 739 N N . GLN A 1 90 ? 0.362 10.475 8.218 1.00 97.94 90 GLN A N 1
ATOM 740 C CA . GLN A 1 90 ? 1.727 10.753 7.769 1.00 97.94 90 GLN A CA 1
ATOM 741 C C . GLN A 1 90 ? 2.298 9.606 6.930 1.00 97.94 90 GLN A C 1
ATOM 743 O O . GLN A 1 90 ? 2.855 9.836 5.856 1.00 97.94 90 GLN A O 1
ATOM 748 N N . LYS A 1 91 ? 2.117 8.349 7.356 1.00 98.12 91 LYS A N 1
ATOM 749 C CA . LYS A 1 91 ? 2.554 7.170 6.589 1.00 98.12 91 LYS A CA 1
ATOM 750 C C . LYS A 1 91 ? 1.867 7.086 5.226 1.00 98.12 91 LYS A C 1
ATOM 752 O O . LYS A 1 91 ? 2.512 6.688 4.254 1.00 98.12 91 LYS A O 1
ATOM 757 N N . LYS A 1 92 ? 0.579 7.436 5.125 1.00 98.00 92 LYS A N 1
ATOM 758 C CA . LYS A 1 92 ? -0.136 7.506 3.836 1.00 98.00 92 LYS A CA 1
ATOM 759 C C . LYS A 1 92 ? 0.482 8.575 2.936 1.00 98.00 92 LYS A C 1
ATOM 761 O O . LYS A 1 92 ? 0.881 8.251 1.819 1.00 98.00 92 LYS A O 1
ATOM 766 N N . HIS A 1 93 ? 0.680 9.779 3.463 1.00 97.38 93 HIS A N 1
ATOM 767 C CA . HIS A 1 93 ? 1.29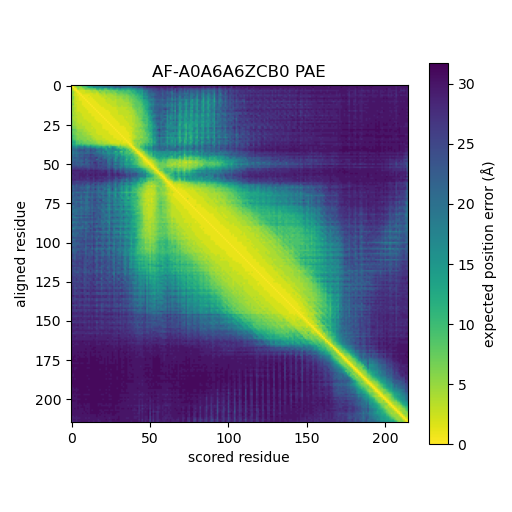0 10.878 2.720 1.00 97.38 93 HIS A CA 1
ATOM 768 C C . HIS A 1 93 ? 2.710 10.538 2.229 1.00 97.38 93 HIS A C 1
ATOM 770 O O . HIS A 1 93 ? 3.035 10.691 1.053 1.00 97.38 93 HIS A O 1
ATOM 776 N N . GLN A 1 94 ? 3.549 9.948 3.085 1.00 97.94 94 GLN A N 1
ATOM 777 C CA . GLN A 1 94 ? 4.886 9.492 2.692 1.00 97.94 94 GLN A CA 1
ATOM 778 C C . GLN A 1 94 ? 4.844 8.418 1.596 1.00 97.94 94 GLN A C 1
ATOM 780 O O . GLN A 1 94 ? 5.691 8.410 0.700 1.00 97.94 94 GLN A O 1
ATOM 785 N N . LYS A 1 95 ? 3.872 7.496 1.635 1.00 98.19 95 LYS A N 1
ATOM 786 C CA . LYS A 1 95 ? 3.688 6.498 0.568 1.00 98.19 95 LYS A CA 1
ATOM 787 C C . LYS A 1 95 ? 3.323 7.161 -0.759 1.00 98.19 95 LYS A C 1
ATOM 789 O O . LYS A 1 95 ? 3.819 6.718 -1.792 1.00 98.19 95 LYS A O 1
ATOM 794 N N . GLU A 1 96 ? 2.490 8.195 -0.745 1.00 97.88 96 GLU A N 1
ATOM 795 C CA . GLU A 1 96 ? 2.123 8.956 -1.945 1.00 97.88 96 GLU A CA 1
ATOM 796 C C . GLU A 1 96 ? 3.327 9.686 -2.538 1.00 97.88 96 GLU A C 1
ATOM 798 O O . GLU A 1 96 ? 3.620 9.506 -3.720 1.00 97.88 96 GLU A O 1
ATOM 803 N N . LEU A 1 97 ? 4.106 10.388 -1.710 1.00 98.06 97 LEU A N 1
ATOM 804 C CA . LEU A 1 97 ? 5.345 11.043 -2.141 1.00 98.06 97 LEU A CA 1
ATOM 805 C C . LEU A 1 97 ? 6.342 10.046 -2.745 1.00 98.06 97 LEU A C 1
ATOM 807 O O . LEU A 1 97 ? 6.909 10.291 -3.810 1.00 98.06 97 LEU A O 1
ATOM 811 N N . ARG A 1 98 ? 6.518 8.873 -2.120 1.00 98.12 98 ARG A N 1
ATOM 812 C CA . ARG A 1 98 ? 7.380 7.803 -2.656 1.00 98.12 98 ARG A CA 1
ATOM 813 C C . ARG A 1 98 ? 6.889 7.293 -4.010 1.00 98.12 98 ARG A C 1
ATOM 815 O O . ARG A 1 98 ? 7.702 7.059 -4.902 1.00 98.12 98 ARG A O 1
ATOM 822 N N . LYS A 1 99 ? 5.575 7.116 -4.185 1.00 98.31 99 LYS A N 1
ATOM 823 C CA . LYS A 1 99 ? 4.989 6.713 -5.474 1.00 98.31 99 LYS A CA 1
ATOM 824 C C . LYS A 1 99 ? 5.236 7.775 -6.544 1.00 98.31 99 LYS A C 1
ATOM 826 O O . LYS A 1 99 ? 5.706 7.419 -7.621 1.00 98.31 99 LYS A O 1
ATOM 831 N N . ALA A 1 100 ? 4.985 9.047 -6.235 1.00 97.88 100 ALA A N 1
ATOM 832 C CA . ALA A 1 100 ? 5.222 10.160 -7.150 1.00 97.88 100 ALA A CA 1
ATOM 833 C C . ALA A 1 100 ? 6.699 10.239 -7.568 1.00 97.88 100 ALA A C 1
ATOM 835 O O . ALA A 1 100 ? 7.002 10.259 -8.761 1.00 97.88 100 ALA A O 1
ATOM 836 N N . HIS A 1 101 ? 7.624 10.155 -6.607 1.00 98.25 101 HIS A N 1
ATOM 837 C CA . HIS A 1 101 ? 9.060 10.119 -6.885 1.00 98.25 101 HIS A CA 1
ATOM 838 C C . HIS A 1 101 ? 9.442 8.934 -7.784 1.00 98.25 101 HIS A C 1
ATOM 840 O O . HIS A 1 101 ? 10.169 9.099 -8.760 1.00 98.25 101 HIS A O 1
ATOM 846 N N . ASN A 1 102 ? 8.919 7.736 -7.513 1.00 98.31 102 ASN A N 1
ATOM 847 C CA . ASN A 1 102 ? 9.194 6.560 -8.339 1.00 98.31 102 ASN A CA 1
ATOM 848 C C . ASN A 1 102 ? 8.674 6.710 -9.775 1.00 98.31 102 ASN A C 1
ATOM 850 O O . ASN A 1 102 ? 9.330 6.248 -10.707 1.00 98.31 102 ASN A O 1
ATOM 854 N N . ILE A 1 103 ? 7.509 7.333 -9.967 1.00 98.19 103 ILE A N 1
ATOM 855 C CA . ILE A 1 103 ? 6.965 7.619 -11.301 1.00 98.19 103 ILE A CA 1
ATOM 856 C C . ILE A 1 103 ? 7.879 8.600 -12.037 1.00 98.19 103 ILE A C 1
ATOM 858 O O . ILE A 1 103 ? 8.282 8.319 -13.164 1.00 98.19 103 ILE A O 1
ATOM 862 N N . TYR A 1 104 ? 8.278 9.687 -11.380 1.00 97.81 104 TYR A N 1
ATOM 863 C CA . TYR A 1 104 ? 9.187 10.678 -11.951 1.00 97.81 104 TYR A CA 1
ATOM 864 C C . TYR A 1 104 ? 10.53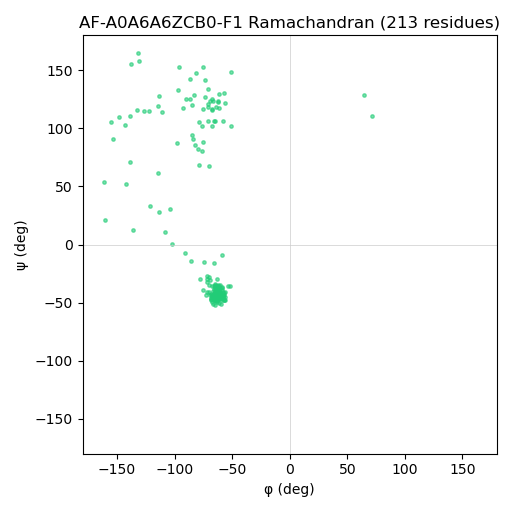8 10.062 -12.358 1.00 97.81 104 TYR A C 1
ATOM 866 O O . TYR A 1 104 ? 11.000 10.229 -13.485 1.00 97.81 104 TYR A O 1
ATOM 874 N N . GLN A 1 105 ? 11.137 9.235 -11.496 1.00 98.12 105 GLN A N 1
ATOM 875 C CA . GLN A 1 105 ? 12.382 8.530 -11.823 1.00 98.12 105 GLN A CA 1
ATOM 876 C C . GLN A 1 105 ? 12.220 7.555 -12.997 1.00 98.12 105 GLN A C 1
ATOM 878 O O . GLN A 1 105 ? 13.127 7.417 -13.821 1.00 98.12 105 GLN A O 1
ATOM 883 N N . LYS A 1 106 ? 11.064 6.887 -13.114 1.00 98.00 106 LYS A N 1
ATOM 884 C CA . LYS A 1 106 ? 10.757 6.032 -14.270 1.00 98.00 106 LYS A CA 1
ATOM 885 C C . LYS A 1 106 ? 10.662 6.836 -15.564 1.00 98.00 106 LYS A C 1
ATOM 887 O O . LYS A 1 106 ? 11.164 6.356 -16.576 1.00 98.00 106 LYS A O 1
ATOM 892 N N . GLN A 1 107 ? 10.071 8.031 -15.533 1.00 97.88 107 GLN A N 1
ATOM 893 C CA . GLN A 1 107 ? 10.008 8.927 -16.693 1.00 97.88 107 GLN A CA 1
ATOM 894 C C . GLN A 1 107 ? 11.415 9.336 -17.141 1.00 97.88 107 GLN A C 1
ATOM 896 O O . GLN A 1 107 ? 11.779 9.086 -18.287 1.00 97.88 107 GLN A O 1
ATOM 901 N N . ILE A 1 108 ? 12.261 9.800 -16.214 1.00 98.12 108 ILE A N 1
ATOM 902 C CA . ILE A 1 108 ? 13.668 10.126 -16.506 1.00 98.12 108 ILE A CA 1
ATOM 903 C C . ILE A 1 108 ? 14.407 8.916 -17.095 1.00 98.12 108 ILE A C 1
ATOM 905 O O . ILE A 1 108 ? 15.172 9.032 -18.055 1.00 98.12 108 ILE A O 1
ATOM 909 N N . ALA A 1 109 ? 14.219 7.729 -16.514 1.00 97.75 109 ALA A N 1
ATOM 910 C CA . ALA A 1 109 ? 14.861 6.516 -17.005 1.00 97.75 109 ALA A CA 1
ATOM 911 C C . ALA A 1 109 ? 14.373 6.128 -18.411 1.00 97.75 109 ALA A C 1
ATOM 913 O O . ALA A 1 109 ? 15.178 5.662 -19.221 1.00 97.75 109 ALA A O 1
ATOM 914 N N . ALA A 1 110 ? 13.085 6.315 -18.710 1.00 97.12 110 ALA A N 1
ATOM 915 C CA . ALA A 1 110 ? 12.513 6.075 -20.029 1.00 97.12 110 ALA A CA 1
ATOM 916 C C . ALA A 1 110 ? 13.084 7.049 -21.068 1.00 97.12 110 ALA A C 1
ATOM 918 O O . ALA A 1 110 ? 13.581 6.603 -22.099 1.00 97.12 110 ALA A O 1
ATOM 919 N N . GLU A 1 111 ? 13.134 8.345 -20.762 1.00 96.50 111 GLU A N 1
ATOM 920 C CA . GLU A 1 111 ? 13.734 9.359 -21.639 1.00 96.50 111 GLU A CA 1
ATOM 921 C C . GLU A 1 111 ? 15.205 9.055 -21.943 1.00 96.50 111 GLU A C 1
ATOM 923 O O . GLU A 1 111 ? 15.620 9.056 -23.102 1.00 96.50 111 GLU A O 1
ATOM 928 N N . LYS A 1 112 ? 15.990 8.684 -20.923 1.00 97.75 112 LYS A N 1
ATOM 929 C CA . LYS A 1 112 ? 17.389 8.262 -21.104 1.00 97.75 112 LYS A CA 1
ATOM 930 C C . LYS A 1 112 ? 17.519 7.018 -21.984 1.00 97.75 112 LYS A C 1
ATOM 932 O O . LYS A 1 112 ? 18.489 6.892 -22.731 1.00 97.75 112 LYS A O 1
ATOM 937 N N . ARG A 1 113 ? 16.583 6.067 -21.895 1.00 97.06 113 ARG A N 1
ATOM 938 C CA . ARG A 1 113 ? 16.570 4.878 -22.766 1.00 97.06 113 ARG A CA 1
ATOM 939 C C . ARG A 1 113 ? 16.258 5.256 -24.210 1.00 97.06 113 ARG A C 1
ATOM 941 O O . ARG A 1 113 ? 16.937 4.759 -25.103 1.00 97.06 113 ARG A O 1
ATOM 948 N N . GLU A 1 114 ? 15.293 6.141 -24.433 1.00 96.69 114 GLU A N 1
ATOM 949 C CA . GLU A 1 114 ? 14.948 6.627 -25.772 1.00 96.69 114 GLU A CA 1
ATOM 950 C C . GLU A 1 114 ? 16.096 7.424 -26.406 1.00 96.69 114 GLU A C 1
ATOM 952 O O . GLU A 1 114 ? 16.433 7.191 -27.565 1.00 96.69 1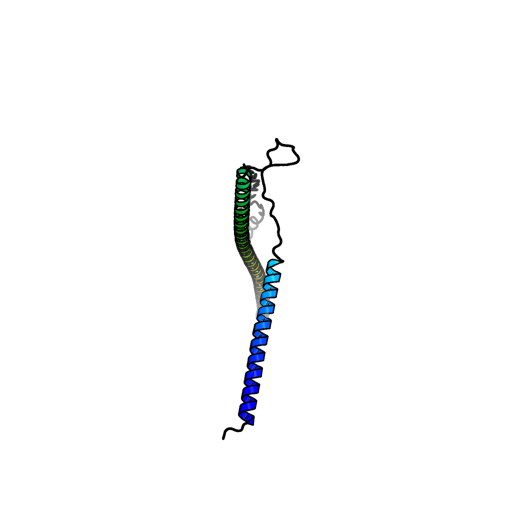14 GLU A O 1
ATOM 957 N N . GLN A 1 115 ? 16.788 8.270 -25.638 1.00 95.62 115 GLN A N 1
ATOM 958 C CA . GLN A 1 115 ? 18.013 8.935 -26.102 1.00 95.62 115 GLN A CA 1
ATOM 959 C C . GLN A 1 115 ? 19.076 7.920 -26.544 1.00 95.62 115 GLN A C 1
ATOM 961 O O . GLN A 1 115 ? 19.576 7.998 -27.662 1.00 95.62 115 GLN A O 1
ATOM 966 N N . ARG A 1 116 ? 19.347 6.887 -25.735 1.00 96.56 116 ARG A N 1
ATOM 967 C CA . ARG A 1 116 ? 20.310 5.830 -26.100 1.00 96.56 116 ARG A CA 1
ATOM 968 C C . ARG A 1 116 ? 19.919 5.068 -27.366 1.00 96.56 116 ARG A C 1
ATOM 970 O O . ARG A 1 116 ? 20.804 4.685 -28.131 1.00 96.56 116 ARG A O 1
ATOM 977 N N . LYS A 1 117 ? 18.623 4.812 -27.583 1.00 96.94 117 LYS A N 1
ATOM 978 C CA . LYS A 1 117 ? 18.138 4.176 -28.818 1.00 96.94 117 LYS A CA 1
ATOM 979 C C . LYS A 1 117 ? 18.408 5.069 -30.023 1.00 96.94 117 LYS A C 1
ATOM 981 O O . LYS A 1 117 ? 19.023 4.596 -30.974 1.00 96.94 117 LYS A O 1
ATOM 986 N N . ARG A 1 118 ? 18.055 6.356 -29.940 1.00 96.12 118 ARG A N 1
ATOM 987 C CA . ARG A 1 118 ? 18.331 7.343 -30.997 1.00 96.12 118 ARG A CA 1
ATOM 988 C C . ARG A 1 118 ? 19.822 7.436 -31.307 1.00 96.12 118 ARG A C 1
ATOM 990 O O . ARG A 1 118 ? 20.201 7.371 -32.471 1.00 96.12 118 ARG A O 1
ATOM 997 N N . ASP A 1 119 ? 20.672 7.480 -30.284 1.00 96.12 119 ASP A N 1
ATOM 998 C CA . ASP A 1 119 ? 22.127 7.502 -30.460 1.00 96.12 119 ASP A CA 1
ATOM 999 C C . ASP A 1 119 ? 22.648 6.212 -31.112 1.00 96.12 119 ASP A C 1
ATOM 1001 O O . ASP A 1 119 ? 23.559 6.242 -31.940 1.00 96.12 119 ASP A O 1
ATOM 1005 N N . SER A 1 120 ? 22.086 5.055 -30.749 1.00 96.06 120 SER A N 1
ATOM 1006 C CA . SER A 1 120 ? 22.444 3.768 -31.353 1.00 96.06 120 SER A CA 1
ATOM 1007 C C . SER A 1 120 ? 22.031 3.700 -32.822 1.00 96.06 120 SER A C 1
ATOM 1009 O O . SER A 1 120 ? 22.822 3.268 -33.659 1.00 96.06 120 SER A O 1
ATOM 1011 N N . GLU A 1 121 ? 20.824 4.156 -33.149 1.00 96.31 121 GLU A N 1
ATOM 1012 C CA . GLU A 1 121 ? 20.318 4.229 -34.518 1.00 96.31 121 GLU A CA 1
ATOM 1013 C C . GLU A 1 121 ? 21.118 5.215 -35.368 1.00 96.31 121 GLU A C 1
ATOM 1015 O O . GLU A 1 121 ? 21.490 4.877 -36.489 1.00 96.31 121 GLU A O 1
ATOM 1020 N N . ALA A 1 122 ? 21.456 6.390 -34.831 1.00 95.81 122 ALA A N 1
ATOM 1021 C CA . ALA A 1 122 ? 22.324 7.355 -35.498 1.00 95.81 122 ALA A CA 1
ATOM 1022 C C . ALA A 1 122 ? 23.699 6.741 -35.803 1.00 95.81 122 ALA A C 1
ATOM 1024 O O . ALA A 1 122 ? 24.158 6.797 -36.942 1.00 95.81 122 ALA A O 1
ATOM 1025 N N . LYS A 1 123 ? 24.309 6.049 -34.830 1.00 96.88 123 LYS A N 1
ATOM 1026 C CA . LYS A 1 123 ? 25.585 5.338 -35.024 1.00 96.88 123 LYS A CA 1
ATOM 1027 C C . LYS A 1 123 ? 25.493 4.210 -36.050 1.00 96.88 123 LYS A C 1
ATOM 1029 O O . LYS A 1 123 ? 26.469 3.956 -36.750 1.00 96.88 123 LYS A O 1
ATOM 1034 N N . LYS A 1 124 ? 24.366 3.493 -36.125 1.00 96.56 124 LYS A N 1
ATOM 1035 C CA . LYS A 1 124 ? 24.145 2.466 -37.158 1.00 96.56 124 LYS A CA 1
ATOM 1036 C C . LYS A 1 124 ? 24.055 3.111 -38.539 1.00 96.56 124 LYS A C 1
ATOM 1038 O O . LYS A 1 124 ? 24.847 2.758 -39.401 1.00 96.56 124 LYS A O 1
ATOM 1043 N N . LYS A 1 125 ? 23.211 4.136 -38.699 1.00 96.06 125 LYS A N 1
ATOM 1044 C CA . LYS A 1 125 ? 23.068 4.890 -39.956 1.00 96.06 125 LYS A CA 1
ATOM 1045 C C . LYS A 1 125 ? 24.391 5.491 -40.430 1.00 96.06 125 LYS A C 1
ATOM 1047 O O . LYS A 1 125 ? 24.705 5.402 -41.608 1.00 96.06 125 LYS A O 1
ATOM 1052 N N . GLU A 1 126 ? 25.190 6.053 -39.524 1.00 95.94 126 GLU A N 1
ATOM 1053 C CA . GLU A 1 126 ? 26.521 6.583 -39.845 1.00 95.94 126 GLU A CA 1
ATOM 1054 C C . GLU A 1 126 ? 27.469 5.480 -40.339 1.00 95.94 126 GLU A C 1
ATOM 1056 O O . GLU A 1 126 ? 28.161 5.650 -41.343 1.00 95.94 126 GLU A O 1
ATOM 1061 N N . LYS A 1 127 ? 27.487 4.321 -39.665 1.00 96.88 127 LYS A N 1
ATOM 1062 C CA . LYS A 1 127 ? 28.290 3.169 -40.097 1.00 96.88 127 LYS A CA 1
ATOM 1063 C C . LYS A 1 127 ? 27.847 2.659 -41.465 1.00 96.88 127 LYS A C 1
ATOM 1065 O O . LYS A 1 127 ? 28.707 2.427 -42.310 1.00 96.88 127 LYS A O 1
ATOM 1070 N N . ASP A 1 128 ? 26.544 2.528 -41.686 1.00 95.69 128 ASP A N 1
ATOM 1071 C CA . ASP A 1 128 ? 25.978 2.057 -42.950 1.00 95.69 128 ASP A CA 1
ATOM 1072 C C . ASP A 1 128 ? 26.286 3.044 -44.086 1.00 95.69 128 ASP A C 1
ATOM 1074 O O . ASP A 1 128 ? 26.763 2.634 -45.144 1.00 95.69 128 ASP A O 1
ATOM 1078 N N . ALA A 1 129 ? 26.145 4.352 -43.842 1.00 96.00 129 ALA A N 1
ATOM 1079 C CA . ALA A 1 129 ? 26.527 5.401 -44.787 1.00 96.00 129 ALA A CA 1
ATOM 1080 C C . ALA A 1 129 ? 28.028 5.361 -45.113 1.00 96.00 129 ALA A C 1
ATOM 1082 O O . ALA A 1 129 ? 28.409 5.425 -46.279 1.00 96.00 129 ALA A O 1
ATOM 1083 N N . ARG A 1 130 ? 28.891 5.169 -44.108 1.00 96.50 130 ARG A N 1
ATOM 1084 C CA . ARG A 1 130 ? 30.344 5.044 -44.303 1.00 96.50 130 ARG A CA 1
ATOM 1085 C C . ARG A 1 130 ? 30.721 3.797 -45.105 1.00 96.50 130 ARG A C 1
ATOM 1087 O O . ARG A 1 130 ? 31.684 3.818 -45.874 1.00 96.50 130 ARG A O 1
ATOM 1094 N N . VAL A 1 131 ? 30.001 2.692 -44.915 1.00 96.81 131 VAL A N 1
ATOM 1095 C CA . VAL A 1 131 ? 30.183 1.475 -45.717 1.00 96.81 131 VAL A CA 1
ATOM 1096 C C . VAL A 1 131 ? 29.731 1.723 -47.155 1.00 96.81 131 VAL A C 1
ATOM 1098 O O . VAL A 1 131 ? 30.497 1.421 -48.070 1.00 96.81 131 VAL A O 1
ATOM 1101 N N . ALA A 1 132 ? 28.562 2.332 -47.362 1.00 94.88 132 ALA A N 1
ATOM 1102 C CA . ALA A 1 132 ? 28.046 2.678 -48.685 1.00 94.88 132 ALA A CA 1
ATOM 1103 C C . ALA A 1 132 ? 28.979 3.640 -49.440 1.00 94.88 132 ALA A C 1
ATOM 1105 O O . ALA A 1 132 ? 29.315 3.388 -50.594 1.00 94.88 132 ALA A O 1
ATOM 1106 N N . GLU A 1 133 ? 29.490 4.680 -48.777 1.00 95.56 133 GLU A N 1
ATOM 1107 C CA . GLU A 1 133 ? 30.468 5.612 -49.350 1.00 95.56 133 GLU A CA 1
ATOM 1108 C C . GLU A 1 133 ? 31.746 4.880 -49.779 1.00 95.56 133 GLU A C 1
ATOM 1110 O O . GLU A 1 133 ? 32.256 5.078 -50.883 1.00 95.56 133 GLU A O 1
ATOM 1115 N N . ARG A 1 134 ? 32.252 3.970 -48.936 1.00 96.56 134 ARG A N 1
ATOM 1116 C CA . ARG A 1 134 ? 33.435 3.167 -49.262 1.00 96.56 134 ARG A CA 1
ATOM 1117 C C . ARG A 1 134 ? 33.187 2.239 -50.452 1.00 96.56 134 ARG A C 1
ATOM 1119 O O . ARG A 1 134 ? 34.112 2.034 -51.238 1.00 96.56 134 ARG A O 1
ATOM 1126 N N . LEU A 1 135 ? 31.995 1.658 -50.573 1.00 95.88 135 LEU A N 1
ATOM 1127 C CA . LEU A 1 135 ? 31.619 0.823 -51.716 1.00 95.88 135 LEU A CA 1
ATOM 1128 C C . LEU A 1 135 ? 31.522 1.662 -52.995 1.00 95.88 135 LEU A C 1
ATOM 1130 O O . LEU A 1 135 ? 32.213 1.347 -53.960 1.00 95.88 135 LEU A O 1
ATOM 1134 N N . ALA A 1 136 ? 30.818 2.794 -52.961 1.00 94.75 136 ALA A N 1
ATOM 1135 C CA . ALA A 1 136 ? 30.728 3.717 -54.091 1.00 94.75 136 ALA A CA 1
ATOM 1136 C C . ALA A 1 136 ? 32.112 4.233 -54.533 1.00 94.75 136 ALA A C 1
ATOM 1138 O O . ALA A 1 136 ? 32.408 4.320 -55.724 1.00 94.75 136 ALA A O 1
ATOM 1139 N N . ALA A 1 137 ? 33.013 4.524 -53.589 1.00 95.69 137 ALA A N 1
ATOM 1140 C CA . ALA A 1 137 ? 34.385 4.923 -53.899 1.00 95.69 137 ALA A CA 1
ATOM 1141 C C . ALA A 1 137 ? 35.198 3.794 -54.557 1.00 95.69 137 ALA A C 1
ATOM 1143 O O . ALA A 1 137 ? 36.033 4.061 -55.424 1.00 95.69 137 ALA A O 1
ATOM 1144 N N . LYS A 1 138 ? 34.979 2.533 -54.156 1.00 96.25 138 LYS A N 1
ATOM 1145 C CA . LYS A 1 138 ? 35.600 1.369 -54.808 1.00 96.25 138 LYS A CA 1
ATOM 1146 C C . LYS A 1 138 ? 35.071 1.186 -56.229 1.00 96.25 138 LYS A C 1
ATOM 1148 O O . LYS A 1 138 ? 35.881 0.989 -57.128 1.00 96.25 138 LYS A O 1
ATOM 1153 N N . GLU A 1 139 ? 33.761 1.300 -56.433 1.00 94.38 139 GLU A N 1
ATOM 1154 C CA . GLU A 1 139 ? 33.128 1.201 -57.754 1.00 94.38 139 GLU A CA 1
ATOM 1155 C C . GLU A 1 139 ? 33.612 2.299 -58.701 1.00 94.38 139 GLU A C 1
ATOM 1157 O O . GLU A 1 139 ? 34.031 1.992 -59.812 1.00 94.38 139 GLU A O 1
ATOM 1162 N N . ARG A 1 140 ? 33.676 3.559 -58.247 1.00 93.88 140 ARG A N 1
ATOM 1163 C CA . ARG A 1 140 ? 34.239 4.666 -59.041 1.00 93.88 140 ARG A CA 1
ATOM 1164 C C . ARG A 1 140 ? 35.681 4.394 -59.466 1.00 93.88 140 ARG A C 1
ATOM 1166 O O . ARG A 1 140 ? 36.010 4.514 -60.641 1.00 93.88 140 ARG A O 1
ATOM 1173 N N . LYS A 1 141 ? 36.535 3.952 -58.534 1.00 95.81 141 LYS A N 1
ATOM 1174 C CA . LYS A 1 141 ? 37.926 3.580 -58.853 1.00 95.81 141 LYS A CA 1
ATOM 1175 C C . LYS A 1 141 ? 38.004 2.416 -59.839 1.00 95.81 141 LYS A C 1
ATOM 1177 O O . LYS A 1 141 ? 38.930 2.374 -60.645 1.00 95.81 141 LYS A O 1
ATOM 1182 N N . GLN A 1 142 ? 37.081 1.460 -59.759 1.00 94.69 142 GLN A N 1
ATOM 1183 C CA . GLN A 1 142 ? 37.018 0.345 -60.697 1.00 94.69 142 GLN A CA 1
ATOM 1184 C C . GLN A 1 142 ? 36.608 0.833 -62.093 1.00 94.69 142 GLN A C 1
ATOM 1186 O O . GLN A 1 142 ? 37.329 0.569 -63.049 1.00 94.69 142 GLN A O 1
ATOM 1191 N N . GLN A 1 143 ? 35.560 1.654 -62.196 1.00 92.88 143 GLN A N 1
ATOM 1192 C CA . GLN A 1 143 ? 35.128 2.275 -63.453 1.00 92.88 143 GLN A CA 1
ATOM 1193 C C . GLN A 1 143 ? 36.242 3.108 -64.104 1.00 92.88 143 GLN A C 1
ATOM 1195 O O . GLN A 1 143 ? 36.471 2.993 -65.304 1.00 92.88 143 GLN A O 1
ATOM 1200 N N . GLU A 1 144 ? 36.988 3.904 -63.329 1.00 93.62 144 GLU A N 1
ATOM 1201 C CA . GLU A 1 144 ? 38.144 4.662 -63.833 1.00 93.62 144 GLU A CA 1
ATOM 1202 C C . GLU A 1 144 ? 39.253 3.745 -64.377 1.00 93.62 144 GLU A C 1
ATOM 1204 O O . GLU A 1 144 ? 39.851 4.029 -65.421 1.00 93.62 144 GLU A O 1
ATOM 1209 N N . ARG A 1 145 ? 39.534 2.627 -63.692 1.00 94.44 145 ARG A N 1
ATOM 1210 C CA . ARG A 1 145 ? 40.508 1.625 -64.155 1.00 94.44 145 ARG A CA 1
ATOM 1211 C C . ARG A 1 145 ? 40.044 0.948 -65.438 1.00 94.44 145 ARG A C 1
ATOM 1213 O O . ARG A 1 145 ? 40.856 0.791 -66.353 1.00 94.44 145 ARG A O 1
ATOM 1220 N N . ASP A 1 146 ? 38.771 0.586 -65.518 1.00 91.94 146 ASP A N 1
ATOM 1221 C CA . ASP A 1 146 ? 38.180 -0.073 -66.681 1.00 91.94 146 ASP A CA 1
ATOM 1222 C C . ASP A 1 146 ? 38.156 0.884 -67.884 1.00 91.94 146 ASP A C 1
ATOM 1224 O O . ASP A 1 146 ? 38.624 0.524 -68.966 1.00 91.94 146 ASP A O 1
ATOM 1228 N N . ALA A 1 147 ? 37.765 2.147 -67.678 1.00 88.31 147 ALA A N 1
ATOM 1229 C CA . ALA A 1 147 ? 37.822 3.203 -68.689 1.00 88.31 147 ALA A CA 1
ATOM 1230 C C . ALA A 1 147 ? 39.260 3.472 -69.171 1.00 88.31 147 ALA A C 1
ATOM 1232 O O . ALA A 1 147 ? 39.512 3.544 -70.376 1.00 88.31 147 ALA A O 1
ATOM 1233 N N . SER A 1 148 ? 40.237 3.553 -68.257 1.00 88.06 148 SER A N 1
ATOM 1234 C CA . SER A 1 148 ? 41.655 3.701 -68.619 1.00 88.06 148 SER A CA 1
ATOM 1235 C C . SER A 1 148 ? 42.173 2.498 -69.414 1.00 88.06 148 SER A C 1
ATOM 1237 O O . SER A 1 148 ? 42.929 2.656 -70.376 1.00 88.06 148 SER A O 1
ATOM 1239 N N . THR A 1 149 ? 41.765 1.284 -69.038 1.00 87.88 149 THR A N 1
ATOM 1240 C CA . THR A 1 149 ? 42.152 0.047 -69.729 1.00 87.88 149 THR A CA 1
ATOM 1241 C C . THR A 1 149 ? 41.547 -0.017 -71.133 1.00 87.88 149 THR A C 1
ATOM 1243 O O . THR A 1 149 ? 42.278 -0.300 -72.085 1.00 87.88 149 THR A O 1
ATOM 1246 N N . ALA A 1 150 ? 40.269 0.343 -71.290 1.00 84.06 150 ALA A N 1
ATOM 1247 C CA . ALA A 1 150 ? 39.594 0.455 -72.584 1.00 84.06 150 ALA A CA 1
ATOM 1248 C C . ALA A 1 150 ? 40.227 1.535 -73.483 1.00 84.06 150 ALA A C 1
ATOM 1250 O O . ALA A 1 150 ? 40.462 1.317 -74.671 1.00 84.06 150 ALA A O 1
ATOM 1251 N N . GLN A 1 151 ? 40.600 2.689 -72.921 1.00 83.12 151 GLN A N 1
ATOM 1252 C CA . GLN A 1 151 ? 41.301 3.729 -73.677 1.00 83.12 151 GLN A CA 1
ATOM 1253 C C . GLN A 1 151 ? 42.688 3.254 -74.141 1.00 83.12 151 GLN A C 1
ATOM 1255 O O . GLN A 1 151 ? 43.092 3.498 -75.281 1.00 83.12 151 GLN A O 1
ATOM 1260 N N . LYS A 1 152 ? 43.433 2.544 -73.281 1.00 82.94 152 LYS A N 1
ATOM 1261 C CA . LYS A 1 152 ? 44.738 1.960 -73.632 1.00 82.94 152 LYS A CA 1
ATOM 1262 C C . LYS A 1 152 ? 44.619 0.899 -74.730 1.00 82.94 152 LYS A C 1
ATOM 1264 O O . LYS A 1 152 ? 45.479 0.878 -75.612 1.00 82.94 152 LYS A O 1
ATOM 1269 N N . SER A 1 153 ? 43.601 0.036 -74.704 1.00 78.12 153 SER A N 1
ATOM 1270 C CA . SER A 1 153 ? 43.383 -0.972 -75.754 1.00 78.12 153 SER A CA 1
ATOM 1271 C C . SER A 1 153 ? 42.991 -0.325 -77.088 1.00 78.12 153 SER A C 1
ATOM 1273 O O . SER A 1 153 ? 43.617 -0.629 -78.104 1.00 78.12 153 SER A O 1
ATOM 1275 N N . HIS A 1 154 ? 42.076 0.650 -77.081 1.00 79.06 154 HIS A N 1
ATOM 1276 C CA . HIS A 1 154 ? 41.704 1.433 -78.265 1.00 79.06 154 HIS A CA 1
ATOM 1277 C C . HIS A 1 154 ? 42.913 2.161 -78.878 1.00 79.06 154 HIS A C 1
ATOM 1279 O O . HIS A 1 154 ? 43.151 2.097 -80.084 1.00 79.06 154 HIS A O 1
ATOM 1285 N N . ASN A 1 155 ? 43.756 2.787 -78.051 1.00 76.44 155 ASN A N 1
ATOM 1286 C CA . ASN A 1 155 ? 44.977 3.446 -78.518 1.00 76.44 155 ASN A CA 1
ATOM 1287 C C . ASN A 1 155 ? 46.001 2.461 -79.108 1.00 76.44 155 ASN A C 1
ATOM 1289 O O . ASN A 1 155 ? 46.682 2.810 -80.072 1.00 76.44 155 ASN A O 1
ATOM 1293 N N . LYS A 1 156 ? 46.117 1.236 -78.574 1.00 73.44 156 LYS A N 1
ATOM 1294 C CA . LYS A 1 156 ? 46.964 0.181 -79.162 1.00 73.44 156 LYS A CA 1
ATOM 1295 C C . LYS A 1 156 ? 46.433 -0.276 -80.523 1.00 73.44 156 LYS A C 1
ATOM 1297 O O . LYS A 1 156 ? 47.222 -0.350 -81.461 1.00 73.44 156 LYS A O 1
ATOM 1302 N N . ALA A 1 157 ? 45.126 -0.510 -80.646 1.00 71.62 157 ALA A N 1
ATOM 1303 C CA . ALA A 1 157 ? 44.489 -0.875 -81.913 1.00 71.62 157 ALA A CA 1
ATOM 1304 C C . ALA A 1 157 ? 44.670 0.226 -82.975 1.00 71.62 157 ALA A C 1
ATOM 1306 O O . ALA A 1 157 ? 45.072 -0.053 -84.102 1.00 71.62 157 ALA A O 1
ATOM 1307 N N . ASN A 1 158 ? 44.510 1.493 -82.581 1.00 68.50 158 ASN A N 1
ATOM 1308 C CA . ASN A 1 158 ? 44.751 2.640 -83.458 1.00 68.50 158 ASN A CA 1
ATOM 1309 C C . ASN A 1 158 ? 46.229 2.866 -83.790 1.00 68.50 158 ASN A C 1
ATOM 1311 O O . ASN A 1 158 ? 46.558 3.409 -84.843 1.00 68.50 158 ASN A O 1
ATOM 1315 N N . LYS A 1 159 ? 47.154 2.468 -82.911 1.00 62.69 159 LYS A N 1
ATOM 1316 C CA . LYS A 1 159 ? 48.589 2.505 -83.211 1.00 62.69 159 LYS A CA 1
ATOM 1317 C C . LYS A 1 159 ? 48.959 1.425 -84.226 1.00 62.69 159 LYS A C 1
ATOM 1319 O O . LYS A 1 159 ? 49.714 1.737 -85.137 1.00 62.69 159 LYS A O 1
ATOM 1324 N N . ALA A 1 160 ? 48.394 0.221 -84.103 1.00 60.62 160 ALA A N 1
ATOM 1325 C CA . ALA A 1 160 ? 48.597 -0.879 -85.046 1.00 60.62 160 ALA A CA 1
ATOM 1326 C C . ALA A 1 160 ? 48.077 -0.537 -86.456 1.00 60.62 160 ALA A C 1
ATOM 1328 O O . ALA A 1 160 ? 48.800 -0.719 -87.436 1.00 60.62 160 ALA A O 1
ATOM 1329 N N . SER A 1 161 ? 46.884 0.058 -86.562 1.00 60.19 161 SER A N 1
ATOM 1330 C CA . SER A 1 161 ? 46.334 0.531 -87.842 1.00 60.19 161 SER A CA 1
ATOM 1331 C C . SER A 1 161 ? 47.115 1.718 -88.423 1.00 60.19 161 SER A C 1
ATOM 1333 O O . SER A 1 161 ? 47.334 1.775 -89.630 1.00 60.19 161 SER A O 1
ATOM 1335 N N . ARG A 1 162 ? 47.633 2.627 -87.584 1.00 57.44 162 ARG A N 1
ATOM 1336 C CA . ARG A 1 162 ? 48.522 3.726 -88.021 1.00 57.44 162 ARG A CA 1
ATOM 1337 C C . ARG A 1 162 ? 49.929 3.279 -88.422 1.00 57.44 162 ARG A C 1
ATOM 1339 O O . ARG A 1 162 ? 50.566 3.963 -89.217 1.00 57.44 162 ARG A O 1
ATOM 1346 N N . THR A 1 163 ? 50.442 2.175 -87.878 1.00 55.06 163 THR A N 1
ATOM 1347 C CA . THR A 1 163 ? 51.697 1.564 -88.351 1.00 55.06 163 THR A CA 1
ATOM 1348 C C . THR A 1 163 ? 51.496 0.765 -89.633 1.00 55.06 163 THR A C 1
ATOM 1350 O O . THR A 1 163 ? 52.410 0.733 -90.445 1.00 55.06 163 THR A O 1
ATOM 1353 N N . ALA A 1 164 ? 50.307 0.196 -89.857 1.00 55.62 164 ALA A N 1
ATOM 1354 C CA . ALA A 1 164 ? 49.959 -0.462 -91.116 1.00 55.62 164 ALA A CA 1
ATOM 1355 C C . ALA A 1 164 ? 49.741 0.537 -92.271 1.00 55.62 164 ALA A C 1
ATOM 1357 O O . ALA A 1 164 ? 50.037 0.218 -93.416 1.00 55.62 164 ALA A O 1
ATOM 1358 N N . SER A 1 165 ? 49.287 1.763 -91.982 1.00 55.69 165 SER A N 1
ATOM 1359 C CA . SER A 1 165 ? 49.097 2.819 -92.992 1.00 55.69 165 SER A CA 1
ATOM 1360 C C . SER A 1 165 ? 50.307 3.737 -93.206 1.00 55.69 165 SER A C 1
ATOM 1362 O O . SER A 1 165 ? 50.315 4.539 -94.139 1.00 55.69 165 SER A O 1
ATOM 1364 N N . ARG A 1 166 ? 51.361 3.627 -92.387 1.00 52.53 166 ARG A N 1
ATOM 1365 C CA . ARG A 1 166 ? 52.632 4.336 -92.600 1.00 52.53 166 ARG A CA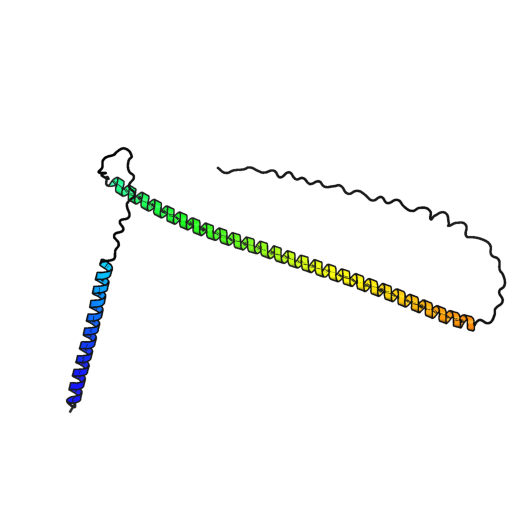 1
ATOM 1366 C C . ARG A 1 166 ? 53.645 3.415 -93.270 1.00 52.53 166 ARG A C 1
ATOM 1368 O O . ARG A 1 166 ? 54.467 2.792 -92.604 1.00 52.53 166 ARG A O 1
ATOM 1375 N N . GLY A 1 167 ? 53.612 3.394 -94.601 1.00 51.75 167 GLY A N 1
ATOM 1376 C CA . GLY A 1 167 ? 54.741 2.939 -95.411 1.00 51.75 167 GLY A CA 1
ATOM 1377 C C . GLY A 1 167 ? 56.038 3.650 -95.001 1.00 51.75 167 GLY A C 1
ATOM 1378 O O . GLY A 1 167 ? 56.019 4.784 -94.519 1.00 51.75 167 GLY A O 1
ATOM 1379 N N . ALA A 1 168 ? 57.161 2.945 -95.138 1.00 52.03 168 ALA A N 1
ATOM 1380 C CA . ALA A 1 168 ? 58.473 3.321 -94.623 1.00 52.03 168 ALA A CA 1
ATOM 1381 C C . ALA A 1 168 ? 58.901 4.754 -95.007 1.00 52.03 168 ALA A C 1
ATOM 1383 O O . ALA A 1 168 ? 59.400 5.000 -96.103 1.00 52.03 168 ALA A O 1
ATOM 1384 N N . VAL A 1 169 ? 58.787 5.697 -94.067 1.00 51.97 169 VAL A N 1
ATOM 1385 C CA . VAL A 1 169 ? 59.433 7.012 -94.178 1.00 51.97 169 VAL A CA 1
ATOM 1386 C C . VAL A 1 169 ? 60.797 6.939 -93.493 1.00 51.97 169 VAL A C 1
ATOM 1388 O O . VAL A 1 169 ? 60.907 6.673 -92.293 1.00 51.97 169 VAL A O 1
ATOM 1391 N N . LYS A 1 170 ? 61.845 7.144 -94.296 1.00 53.00 170 LYS A N 1
ATOM 1392 C CA . LYS A 1 170 ? 63.262 7.120 -93.913 1.00 53.00 170 LYS A CA 1
ATOM 1393 C C . LYS A 1 170 ? 63.541 8.130 -92.790 1.00 53.00 170 LYS A C 1
ATOM 1395 O O . LYS A 1 170 ? 63.174 9.298 -92.889 1.00 53.00 170 LYS A O 1
ATOM 1400 N N . LYS A 1 171 ? 64.220 7.684 -91.728 1.00 49.25 171 LYS A N 1
ATOM 1401 C CA . LYS A 1 171 ? 64.683 8.543 -90.627 1.00 49.25 171 LYS A CA 1
ATOM 1402 C C . LYS A 1 171 ? 65.897 9.358 -91.075 1.00 49.25 171 LYS A C 1
ATOM 1404 O O . LYS A 1 171 ? 66.963 8.790 -91.295 1.00 49.25 171 LYS A O 1
ATOM 1409 N N . THR A 1 172 ? 65.773 10.679 -91.119 1.00 48.19 172 THR A N 1
ATOM 1410 C CA . THR A 1 172 ? 66.924 11.587 -91.088 1.00 48.19 172 THR A CA 1
ATOM 1411 C C . THR A 1 172 ? 67.304 11.875 -89.635 1.00 48.19 172 THR A C 1
ATOM 1413 O O . THR A 1 172 ? 66.479 12.267 -88.810 1.00 48.19 172 THR A O 1
ATOM 1416 N N . ARG A 1 173 ? 68.578 11.629 -89.303 1.00 41.81 173 ARG A N 1
ATOM 1417 C CA . ARG A 1 173 ? 69.208 12.031 -88.040 1.00 41.81 173 ARG A CA 1
ATOM 1418 C C . ARG A 1 173 ? 69.192 13.560 -87.946 1.00 41.81 173 ARG A C 1
ATOM 1420 O O . ARG A 1 173 ? 69.790 14.224 -88.786 1.00 41.81 173 ARG A O 1
ATOM 1427 N N . ARG A 1 174 ? 68.595 14.111 -86.888 1.00 44.72 174 ARG A N 1
ATOM 1428 C CA . ARG A 1 174 ? 68.936 15.447 -86.385 1.00 44.72 174 ARG A CA 1
ATOM 1429 C C . ARG A 1 174 ? 69.357 15.330 -84.929 1.00 44.72 174 ARG A C 1
ATOM 1431 O O . ARG A 1 174 ? 68.586 14.918 -84.069 1.00 44.72 174 ARG A O 1
ATOM 1438 N N . VAL A 1 175 ? 70.626 15.650 -84.716 1.00 48.16 175 VAL A N 1
ATOM 1439 C CA . VAL A 1 175 ? 71.255 15.913 -83.428 1.00 48.16 175 VAL A CA 1
ATOM 1440 C C . VAL A 1 175 ? 70.660 17.214 -82.895 1.00 48.16 175 VAL A C 1
ATOM 1442 O O . VAL A 1 175 ? 70.717 18.224 -83.591 1.00 48.16 175 VAL A O 1
ATOM 1445 N N . VAL A 1 176 ? 70.103 17.203 -81.683 1.00 46.94 176 VAL A N 1
ATOM 1446 C CA . VAL A 1 176 ? 69.909 18.426 -80.894 1.00 46.94 176 VAL A CA 1
ATOM 1447 C C . VAL A 1 176 ? 70.397 18.149 -79.478 1.00 46.94 176 VAL A C 1
ATOM 1449 O O . VAL A 1 176 ? 69.909 17.263 -78.779 1.00 46.94 176 VAL A O 1
ATOM 1452 N N . VAL A 1 177 ? 71.438 18.894 -79.138 1.00 41.28 177 VAL A N 1
ATOM 1453 C CA . VAL A 1 177 ? 72.164 18.955 -77.874 1.00 41.28 177 VAL A CA 1
ATOM 1454 C C . VAL A 1 177 ? 71.459 19.960 -76.953 1.00 41.28 177 VAL A C 1
ATOM 1456 O O . VAL A 1 177 ? 71.045 21.005 -77.438 1.00 41.28 177 VAL A O 1
ATOM 1459 N N . GLN A 1 178 ? 71.412 19.645 -75.646 1.00 39.41 178 GLN A N 1
ATOM 1460 C CA . GLN A 1 178 ? 71.072 20.518 -74.497 1.00 39.41 178 GLN A CA 1
ATOM 1461 C C . GLN A 1 178 ? 69.617 21.046 -74.476 1.00 39.41 178 GLN A C 1
ATOM 1463 O O . GLN A 1 178 ? 69.098 21.545 -75.457 1.00 39.41 178 GLN A O 1
ATOM 1468 N N . VAL A 1 179 ? 68.826 20.928 -73.404 1.00 41.09 179 VAL A N 1
ATOM 1469 C CA . VAL A 1 179 ? 69.062 21.407 -72.035 1.00 41.09 179 VAL A CA 1
ATOM 1470 C C . VAL A 1 179 ? 68.234 20.555 -71.052 1.00 41.09 179 VAL A C 1
ATOM 1472 O O . VAL A 1 179 ? 67.025 20.730 -70.938 1.00 41.09 179 VAL A O 1
ATOM 1475 N N . VAL A 1 180 ? 68.866 19.652 -70.297 1.00 39.69 180 VAL A N 1
ATOM 1476 C CA . VAL A 1 180 ? 68.300 19.104 -69.045 1.00 39.69 180 VAL A CA 1
ATOM 1477 C C . VAL A 1 180 ? 69.430 19.020 -68.028 1.00 39.69 180 VAL A C 1
ATOM 1479 O O . VAL A 1 180 ? 69.946 17.958 -67.703 1.00 39.69 180 VAL A O 1
ATOM 1482 N N . LEU A 1 181 ? 69.863 20.182 -67.553 1.00 48.00 181 LEU A N 1
ATOM 1483 C CA . LEU A 1 181 ? 70.792 20.273 -66.430 1.00 48.00 181 LEU A CA 1
ATOM 1484 C C . LEU A 1 181 ? 70.421 21.465 -65.554 1.00 48.00 181 LEU A C 1
ATOM 1486 O O . LEU A 1 181 ? 71.237 22.323 -65.268 1.00 48.00 181 LEU A O 1
ATOM 1490 N N . GLN A 1 182 ? 69.149 21.520 -65.146 1.00 43.88 182 GLN A N 1
ATOM 1491 C CA . GLN A 1 182 ? 68.661 22.425 -64.102 1.00 43.88 182 GLN A CA 1
ATOM 1492 C C . GLN A 1 182 ? 67.306 21.948 -63.537 1.00 43.88 182 GLN A C 1
ATOM 1494 O O . GLN A 1 182 ? 66.322 22.674 -63.537 1.00 43.88 182 GLN A O 1
ATOM 1499 N N . ARG A 1 183 ? 67.202 20.693 -63.066 1.00 43.34 183 ARG A N 1
ATOM 1500 C CA . ARG A 1 183 ? 66.072 20.287 -62.190 1.00 43.34 183 ARG A CA 1
ATOM 1501 C C . ARG A 1 183 ? 66.281 19.024 -61.344 1.00 43.34 183 ARG A C 1
ATOM 1503 O O . ARG A 1 183 ? 65.316 18.444 -60.869 1.00 43.34 183 ARG A O 1
ATOM 1510 N N . VAL A 1 184 ? 67.531 18.618 -61.102 1.00 46.53 184 VAL A N 1
ATOM 1511 C CA . VAL A 1 184 ? 67.865 17.483 -60.205 1.00 46.53 184 VAL A CA 1
ATOM 1512 C C . VAL A 1 184 ? 68.368 17.949 -58.821 1.00 46.53 184 VAL A C 1
ATOM 1514 O O . VAL A 1 184 ? 68.583 17.144 -57.924 1.00 46.53 184 VAL A O 1
ATOM 1517 N N . LYS A 1 185 ? 68.452 19.263 -58.564 1.00 45.72 185 LYS A N 1
ATOM 1518 C CA . LYS A 1 185 ? 68.840 19.824 -57.249 1.00 45.72 185 LYS A CA 1
ATOM 1519 C C . LYS A 1 185 ? 67.679 20.397 -56.415 1.00 45.72 185 LYS A C 1
ATOM 1521 O O . LYS A 1 185 ? 67.899 21.323 -55.648 1.00 45.72 185 LYS A O 1
ATOM 1526 N N . GLN A 1 186 ? 66.455 19.865 -56.528 1.00 48.81 186 GLN A N 1
ATOM 1527 C CA . GLN A 1 186 ? 65.348 20.268 -55.629 1.00 48.81 186 GLN A CA 1
ATOM 1528 C C . GLN A 1 186 ? 64.475 19.131 -55.062 1.00 48.81 186 GLN A C 1
ATOM 1530 O O . GLN A 1 186 ? 63.463 19.407 -54.431 1.00 48.81 186 GLN A O 1
ATOM 1535 N N . LEU A 1 187 ? 64.870 17.858 -55.182 1.00 44.84 187 LEU A N 1
ATOM 1536 C CA . LEU A 1 187 ? 64.121 16.737 -54.578 1.00 44.84 187 LEU A CA 1
ATOM 1537 C C . LEU A 1 187 ? 64.945 15.899 -53.587 1.00 44.84 187 LEU A C 1
ATOM 1539 O O . LEU A 1 187 ? 64.711 14.710 -53.424 1.00 44.84 187 LEU A O 1
ATOM 1543 N N . HIS A 1 188 ? 65.873 16.535 -52.868 1.00 48.62 188 HIS A N 1
ATOM 1544 C CA . HIS A 1 188 ? 66.473 15.968 -51.654 1.00 48.62 188 HIS A CA 1
ATOM 1545 C C . HIS A 1 188 ? 66.098 16.803 -50.430 1.00 48.62 188 HIS A C 1
ATOM 1547 O O . HIS A 1 188 ? 66.959 17.374 -49.768 1.00 48.62 188 HIS A O 1
ATOM 1553 N N . ARG A 1 189 ? 64.800 16.894 -50.130 1.00 40.81 189 ARG A N 1
ATOM 1554 C CA . ARG A 1 189 ? 64.324 17.253 -48.786 1.00 40.81 189 ARG A CA 1
ATOM 1555 C C . ARG A 1 189 ? 62.936 16.670 -48.540 1.00 40.81 189 ARG A C 1
ATOM 1557 O O . ARG A 1 189 ? 61.914 17.292 -48.790 1.00 40.81 189 ARG A O 1
ATOM 1564 N N . CYS A 1 190 ? 62.920 15.470 -47.991 1.00 40.19 190 CYS A N 1
ATOM 1565 C CA . CYS A 1 190 ? 61.917 15.050 -47.018 1.00 40.19 190 CYS A CA 1
ATOM 1566 C C . CYS A 1 190 ? 62.695 14.435 -45.842 1.00 40.19 190 CYS A C 1
ATOM 1568 O O . CYS A 1 190 ? 63.799 13.942 -46.079 1.00 40.19 190 CYS A O 1
ATOM 1570 N N . PRO A 1 191 ? 62.157 14.338 -44.617 1.00 49.53 191 PRO A N 1
ATOM 1571 C CA . PRO A 1 191 ? 61.039 15.059 -43.999 1.00 49.53 191 PRO A CA 1
ATOM 1572 C C . PRO A 1 191 ? 61.416 15.591 -42.589 1.00 49.53 191 PRO A C 1
ATOM 1574 O O . PRO A 1 191 ? 62.366 15.122 -41.967 1.00 49.53 191 PRO A O 1
ATOM 1577 N N . ARG A 1 192 ? 60.643 16.515 -42.003 1.00 39.19 192 ARG A N 1
ATOM 1578 C CA . ARG A 1 192 ? 60.600 16.626 -40.531 1.00 39.19 192 ARG A CA 1
ATOM 1579 C C . ARG A 1 192 ? 59.196 16.974 -40.059 1.00 39.19 192 ARG A C 1
ATOM 1581 O O . ARG A 1 192 ? 58.737 18.103 -40.177 1.00 39.19 192 ARG A O 1
ATOM 1588 N N . LEU A 1 193 ? 58.532 15.939 -39.561 1.00 52.19 193 LEU A N 1
ATOM 1589 C CA . LEU A 1 193 ? 57.295 15.992 -38.799 1.00 52.19 193 LEU A CA 1
ATOM 1590 C C . LEU A 1 193 ? 57.533 16.778 -37.512 1.00 52.19 193 LEU A C 1
ATOM 1592 O O . LEU A 1 193 ? 58.304 16.321 -36.675 1.00 52.19 193 LEU A O 1
ATOM 1596 N N . LEU A 1 194 ? 56.845 17.900 -37.334 1.00 47.44 194 LEU A N 1
ATOM 1597 C CA . LEU A 1 194 ? 56.555 18.469 -36.020 1.00 47.44 194 LEU A CA 1
ATOM 1598 C C . LEU A 1 194 ? 55.202 19.174 -36.108 1.00 47.44 194 LEU A C 1
ATOM 1600 O O . LEU A 1 194 ? 55.085 20.195 -36.775 1.00 47.44 194 LEU A O 1
ATOM 1604 N N . HIS A 1 195 ? 54.192 18.600 -35.461 1.00 48.28 195 HIS A N 1
ATOM 1605 C CA . HIS A 1 195 ? 52.987 19.283 -34.987 1.00 48.28 195 HIS A CA 1
ATOM 1606 C C . HIS A 1 195 ? 52.661 18.746 -33.579 1.00 48.28 195 HIS A C 1
ATOM 1608 O O . HIS A 1 195 ? 53.149 17.676 -33.209 1.00 48.28 195 HIS A O 1
ATOM 1614 N N . PRO A 1 196 ? 51.951 19.535 -32.757 1.00 53.00 196 PRO A N 1
ATOM 1615 C CA . PRO A 1 196 ? 52.362 19.805 -31.386 1.00 53.00 196 PRO A CA 1
ATOM 1616 C C . PRO A 1 196 ? 51.693 18.908 -30.342 1.00 53.00 196 PRO A C 1
ATOM 1618 O O . PRO A 1 196 ? 50.558 18.462 -30.496 1.00 53.00 196 PRO A O 1
ATOM 1621 N N . ASN A 1 197 ? 52.413 18.714 -29.235 1.00 47.47 197 ASN A N 1
ATOM 1622 C CA . ASN A 1 197 ? 51.901 18.142 -27.996 1.00 47.47 197 ASN A CA 1
ATOM 1623 C C . ASN A 1 197 ? 50.702 18.947 -27.481 1.00 47.47 197 ASN A C 1
ATOM 1625 O O . ASN A 1 197 ? 50.816 20.137 -27.188 1.00 47.47 197 ASN A O 1
ATOM 1629 N N . SER A 1 198 ? 49.566 18.271 -27.331 1.00 48.22 198 SER A N 1
ATOM 1630 C CA . SER A 1 198 ? 48.420 18.755 -26.565 1.00 48.22 198 SER A CA 1
ATOM 1631 C C . SER A 1 198 ? 48.716 18.681 -25.057 1.00 48.22 198 SER A C 1
ATOM 1633 O O . SER A 1 198 ? 49.329 17.708 -24.608 1.00 48.22 198 SER A O 1
ATOM 1635 N N . PRO A 1 199 ? 48.276 19.661 -24.250 1.00 55.72 199 PRO A N 1
ATOM 1636 C CA . PRO A 1 199 ? 48.438 19.615 -22.804 1.00 55.72 199 PRO A CA 1
ATOM 1637 C C . PRO A 1 199 ? 47.516 18.557 -22.182 1.00 55.72 199 PRO A C 1
ATOM 1639 O O . PRO A 1 199 ? 46.325 18.479 -22.487 1.00 55.72 199 PRO A O 1
ATOM 1642 N N . ARG A 1 200 ? 48.079 17.742 -21.283 1.00 47.88 200 ARG A N 1
ATOM 1643 C CA . ARG A 1 200 ? 47.332 16.842 -20.399 1.00 47.88 200 ARG A CA 1
ATOM 1644 C C . ARG A 1 200 ? 46.526 17.675 -19.404 1.00 47.88 200 ARG A C 1
ATOM 1646 O O . ARG A 1 200 ? 47.099 18.380 -18.580 1.00 47.88 200 ARG A O 1
ATOM 1653 N N . ALA A 1 201 ? 45.205 17.569 -19.465 1.00 47.16 201 ALA A N 1
ATOM 1654 C CA . ALA A 1 201 ? 44.318 18.058 -18.422 1.00 47.16 201 ALA A CA 1
ATOM 1655 C C . ALA A 1 201 ? 44.205 16.991 -17.319 1.00 47.16 201 ALA A C 1
ATOM 1657 O O . ALA A 1 201 ? 43.347 16.111 -17.375 1.00 47.16 201 ALA A O 1
ATOM 1658 N N . ASP A 1 202 ? 45.077 17.065 -16.313 1.00 47.75 202 ASP A N 1
ATOM 1659 C CA . ASP A 1 202 ? 44.923 16.321 -15.060 1.00 47.75 202 ASP A CA 1
ATOM 1660 C C . ASP A 1 202 ? 43.857 17.006 -14.189 1.00 47.75 202 ASP A C 1
ATOM 1662 O O . ASP A 1 202 ? 44.138 17.773 -13.271 1.00 47.75 202 ASP A O 1
ATOM 1666 N N . GLY A 1 203 ? 42.589 16.734 -14.492 1.00 47.53 203 GLY A N 1
ATOM 1667 C CA . GLY A 1 203 ? 41.442 17.158 -13.692 1.00 47.53 203 GLY A CA 1
ATOM 1668 C C . GLY A 1 203 ? 41.226 16.269 -12.467 1.00 47.53 203 GLY A C 1
ATOM 1669 O O . GLY A 1 203 ? 40.228 15.556 -12.394 1.00 47.53 203 GLY A O 1
ATOM 1670 N N . LYS A 1 204 ? 42.124 16.310 -11.475 1.00 51.75 204 LYS A N 1
ATOM 1671 C CA . LYS A 1 204 ? 41.809 15.829 -10.117 1.00 51.75 204 LYS A CA 1
ATOM 1672 C C . LYS A 1 204 ? 41.020 16.915 -9.384 1.00 51.75 204 LYS A C 1
ATOM 1674 O O . LYS A 1 204 ? 41.578 17.683 -8.604 1.00 51.75 204 LYS A O 1
ATOM 1679 N N . SER A 1 205 ? 39.710 16.977 -9.624 1.00 51.94 205 SER A N 1
ATOM 1680 C CA . SER A 1 205 ? 38.809 17.709 -8.732 1.00 51.94 205 SER A CA 1
ATOM 1681 C C . SER A 1 205 ? 38.695 16.930 -7.420 1.00 51.94 205 SER A C 1
ATOM 1683 O O . SER A 1 205 ? 38.125 15.843 -7.324 1.00 51.94 205 SER A O 1
ATOM 1685 N N . ARG A 1 206 ? 39.343 17.471 -6.392 1.00 51.03 206 ARG A N 1
ATOM 1686 C CA . ARG A 1 206 ? 39.213 17.035 -5.009 1.00 51.03 206 ARG A CA 1
ATOM 1687 C C . ARG A 1 206 ? 37.791 17.381 -4.571 1.00 51.03 206 ARG A C 1
ATOM 1689 O O . ARG A 1 206 ? 37.482 18.540 -4.321 1.00 51.03 206 ARG A O 1
ATOM 1696 N N . PHE A 1 207 ? 36.928 16.374 -4.541 1.00 48.00 207 PHE A N 1
ATOM 1697 C CA . PHE A 1 207 ? 35.567 16.464 -4.024 1.00 48.00 207 PHE A CA 1
ATOM 1698 C C . PHE A 1 207 ? 35.634 16.925 -2.558 1.00 48.00 207 PHE A C 1
ATOM 1700 O O . PHE A 1 207 ? 36.058 16.166 -1.682 1.00 48.00 207 PHE A O 1
ATOM 1707 N N . GLN A 1 208 ? 35.276 18.183 -2.293 1.00 54.56 208 GLN A N 1
ATOM 1708 C CA . GLN A 1 208 ? 35.009 18.644 -0.936 1.00 54.56 208 GLN A CA 1
ATOM 1709 C C . GLN A 1 208 ? 33.733 17.945 -0.459 1.00 54.56 208 GLN A C 1
ATOM 1711 O O . GLN A 1 208 ? 32.661 18.115 -1.037 1.00 54.56 208 GLN A O 1
ATOM 1716 N N . ARG A 1 209 ? 33.854 17.109 0.575 1.00 50.78 209 ARG A N 1
ATOM 1717 C CA . ARG A 1 209 ? 32.698 16.640 1.337 1.00 50.78 209 ARG A CA 1
ATOM 1718 C C . ARG A 1 209 ? 32.307 17.758 2.291 1.00 50.78 209 ARG A C 1
ATOM 1720 O O . ARG A 1 209 ? 32.976 17.968 3.295 1.00 50.78 209 ARG A O 1
ATOM 1727 N N . ASN A 1 210 ? 31.221 18.443 1.959 1.00 50.84 210 ASN A N 1
ATOM 1728 C CA . ASN A 1 210 ? 30.483 19.262 2.904 1.00 50.84 210 ASN A CA 1
ATOM 1729 C C . ASN A 1 210 ? 29.883 18.325 3.957 1.00 50.84 210 ASN A C 1
ATOM 1731 O O . ASN A 1 210 ? 28.949 17.575 3.676 1.00 50.84 210 ASN A O 1
ATOM 1735 N N . SER A 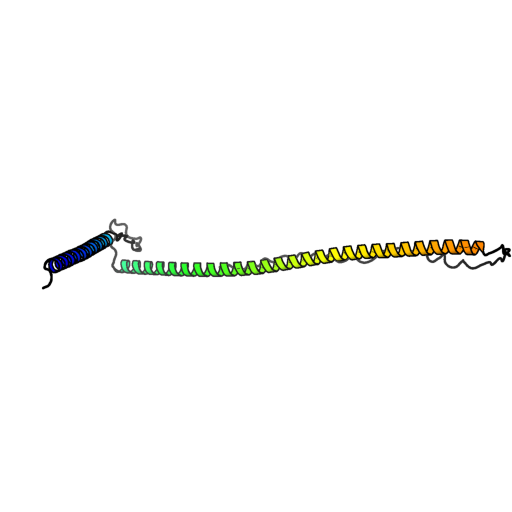1 211 ? 30.456 18.330 5.155 1.00 55.22 211 SER A N 1
ATOM 1736 C CA . SER A 1 211 ? 29.804 17.840 6.360 1.00 55.22 211 SER A CA 1
ATOM 1737 C C . SER A 1 211 ? 28.966 18.981 6.925 1.00 55.22 211 SER A C 1
ATOM 1739 O O . SER A 1 211 ? 29.474 19.832 7.654 1.00 55.22 211 SER A O 1
ATOM 1741 N N . SER A 1 212 ? 27.689 19.006 6.567 1.00 53.06 212 SER A N 1
ATOM 1742 C CA . SER A 1 212 ? 26.692 19.843 7.220 1.00 53.06 212 SER A CA 1
ATOM 1743 C C . SER A 1 212 ? 25.508 18.986 7.662 1.00 53.06 212 SER A C 1
ATOM 1745 O O . SER A 1 212 ? 24.761 18.463 6.845 1.00 53.06 212 SER A O 1
ATOM 1747 N N . SER A 1 213 ? 25.358 18.941 8.987 1.00 48.75 213 SER A N 1
ATOM 1748 C CA . SER A 1 213 ? 24.094 18.916 9.726 1.00 48.75 213 SER A CA 1
ATOM 1749 C C . SER A 1 213 ? 23.234 17.648 9.703 1.00 48.75 213 SER A C 1
ATOM 1751 O O . SER A 1 213 ? 22.519 17.377 8.744 1.00 48.75 213 SER A O 1
ATOM 1753 N N . THR A 1 214 ? 23.173 16.997 10.866 1.00 53.38 214 THR A N 1
ATOM 1754 C CA . THR A 1 214 ? 21.890 16.680 11.512 1.00 53.38 214 THR A CA 1
ATOM 1755 C C . THR A 1 214 ? 22.034 16.930 13.014 1.00 53.38 214 THR A C 1
ATOM 1757 O O . THR A 1 214 ? 22.796 16.224 13.677 1.00 53.38 214 THR A O 1
ATOM 1760 N N . ASN A 1 215 ? 21.341 17.968 13.492 1.00 55.41 215 ASN A N 1
ATOM 1761 C CA . ASN A 1 215 ? 20.771 18.022 14.842 1.00 55.41 215 ASN A CA 1
ATOM 1762 C C . ASN A 1 215 ? 19.591 17.049 14.932 1.00 55.41 215 ASN A C 1
ATOM 1764 O O . ASN A 1 215 ? 18.951 16.832 13.875 1.00 55.41 215 ASN A O 1
#

Mean predicted aligned error: 20.0 Å

Radius of gyration: 56.98 Å; Cα contacts (8 Å, |Δi|>4): 16; chains: 1; bounding box: 150×50×144 Å

Secondary structure (DSSP, 8-state):
---HHHHHHHHHHHHHHHHHHHHHHHHHHHHHHHHHHHHHHT-----PPP-PPPPTT---SS-PPPHHHHHHHHHHHHHHHHHHHHHHHHHHHHHHHHHHHHHHHHHHHHHHHHHHHHHHHHHHHHHHHHHHHHHHHHHHHHHHHHHHHHHHHHHHHHHHHHHHS---PPPPP--------SSSSS---------PPPPP---------------

Organism: NCBI:txid1469910

Solvent-accessible surface area (backbone atoms only — not comparable to full-atom values): 13513 Å² total; per-residue (Å²): 133,85,60,66,68,63,54,52,51,50,52,51,52,50,51,52,50,54,49,51,52,51,54,48,54,53,50,50,52,55,49,52,50,50,52,55,56,53,58,69,74,62,68,77,85,73,76,77,79,74,65,58,86,77,69,91,86,69,91,61,98,71,83,86,79,55,73,64,52,54,52,52,16,52,51,54,50,53,49,54,51,53,51,51,53,50,52,51,50,50,53,51,53,53,52,51,53,53,51,52,51,52,51,51,52,49,51,56,52,49,53,54,50,51,50,52,49,53,53,50,51,50,54,48,53,52,51,52,50,54,50,50,50,54,47,52,53,50,50,52,55,46,53,52,50,52,52,50,50,51,51,51,50,53,52,51,54,53,47,54,54,53,56,71,69,51,70,92,75,83,84,77,92,77,90,81,79,90,87,89,87,85,80,85,89,77,83,89,80,81,85,82,94,81,84,79,88,76,83,83,81,81,79,80,76,78,79,78,81,82,87,76,86,83,131

Foldseek 3Di:
DPPPVVVVVVVVVVVVVVVVVVVVVVVVVVVVVVVVVVVVVPPPPPPDDQDFDDDPPDDDPDDDDDPVSSVVSVVVVVVVVVVVVVVVVVVVVVVVVVVVVVVVVVVVVVVVVVVVVVVVVVVVVVVVVVVVVVVVVVVVVVVVVVVVVVVVVVVVVVVVVVVVVDDDDDDDDDDDDDDDDPDPPPPPDDDDDDDDDDDDDPPPPPDDDPPDDDD